Protein AF-A0A210QD16-F1 (afdb_monomer_lite)

Radius of gyration: 45.7 Å; chains: 1; bounding box: 102×62×145 Å

Organism: Mizuhopecten yessoensis (NCBI:txid6573)

Secondary structure (DSSP, 8-state):
---------TTPPP-------------------------TTPPPP-----------------PPP-----------------------------TTS----S---HHHHHHHHHHHHHHHHHHHHHHHHHHHHHHHHHHHHHHHHHHHHHHHHHHHHHHHHHHHHHHHHHHHHHHHH---S-------TT--------

Sequence (198 aa):
MDTNVQTVVPGEASESDDDDVDATMTKNTTDSEQIATVVSGEASESEEDETDVPTNKQDKPELPPLKVDTNGKGDNDDITSGDRVSTPTSPTSRTADVYRPKYDTLLHRKLRERNNSLRHHMVDAVHQAYQTSTKDLHNTAQQLHKSQSVVMDISHNMRLLTNDLFYLEDKIDIITTCKILPDINIAVPGTETPGPST

Structure (mmCIF, N/CA/C/O backbone):
data_AF-A0A210QD16-F1
#
_entry.id   AF-A0A210QD16-F1
#
loop_
_atom_site.group_PDB
_atom_site.id
_atom_site.type_symbol
_atom_site.label_atom_id
_atom_site.label_alt_id
_atom_site.label_comp_id
_atom_site.label_asym_id
_atom_site.label_entity_id
_atom_site.label_seq_id
_atom_site.pdbx_PDB_ins_code
_atom_site.Cartn_x
_atom_site.Cartn_y
_atom_site.Cartn_z
_atom_site.occupancy
_atom_site.B_iso_or_equiv
_atom_site.auth_seq_id
_atom_site.auth_comp_id
_atom_site.auth_asym_id
_atom_site.auth_atom_id
_atom_site.pdbx_PDB_model_num
ATOM 1 N N . MET A 1 1 ? 46.371 7.449 13.071 1.00 42.12 1 MET A N 1
ATOM 2 C CA . MET A 1 1 ? 46.151 8.601 12.158 1.00 42.12 1 MET A CA 1
ATOM 3 C C . MET A 1 1 ? 45.448 8.014 10.957 1.00 42.12 1 MET A C 1
ATOM 5 O O . MET A 1 1 ? 46.065 7.757 9.930 1.00 42.12 1 MET A O 1
ATOM 9 N N . ASP A 1 2 ? 44.186 7.669 11.162 1.00 42.56 2 ASP A N 1
ATOM 10 C CA . ASP A 1 2 ? 43.441 6.783 10.281 1.00 42.56 2 ASP A CA 1
ATOM 11 C C . ASP A 1 2 ? 42.597 7.664 9.372 1.00 42.56 2 ASP A C 1
ATOM 13 O O . ASP A 1 2 ? 41.664 8.338 9.805 1.00 42.56 2 ASP A O 1
ATOM 17 N N . THR A 1 3 ? 43.024 7.758 8.118 1.00 53.38 3 THR A N 1
ATOM 18 C CA . THR A 1 3 ? 42.340 8.542 7.095 1.00 53.38 3 THR A CA 1
ATOM 19 C C . THR A 1 3 ? 41.152 7.728 6.596 1.00 53.38 3 THR A C 1
ATOM 21 O O . THR A 1 3 ? 41.296 6.783 5.826 1.00 53.38 3 THR A O 1
ATOM 24 N N . ASN A 1 4 ? 39.964 8.068 7.091 1.00 49.97 4 ASN A N 1
ATOM 25 C CA . ASN A 1 4 ? 38.704 7.528 6.601 1.00 49.97 4 ASN A CA 1
ATOM 26 C C . ASN A 1 4 ? 38.410 8.155 5.226 1.00 49.97 4 ASN A C 1
ATOM 28 O O . ASN A 1 4 ? 38.197 9.363 5.119 1.00 49.97 4 ASN A O 1
ATOM 32 N N . VAL A 1 5 ? 38.481 7.348 4.166 1.00 56.09 5 VAL A N 1
ATOM 33 C CA . VAL A 1 5 ? 38.201 7.783 2.793 1.00 56.09 5 VAL A CA 1
ATOM 34 C C . VAL A 1 5 ? 36.708 7.601 2.526 1.00 56.09 5 VAL A C 1
ATOM 36 O O . VAL A 1 5 ? 36.255 6.517 2.165 1.00 56.09 5 VAL A O 1
ATOM 39 N N . GLN A 1 6 ? 35.942 8.679 2.698 1.00 65.44 6 GLN A N 1
ATOM 40 C CA . GLN A 1 6 ? 34.532 8.737 2.319 1.00 65.44 6 GLN A CA 1
ATOM 41 C C . GLN A 1 6 ? 34.428 8.744 0.786 1.00 65.44 6 GLN A C 1
ATOM 43 O O . GLN A 1 6 ? 34.773 9.725 0.128 1.00 65.44 6 GLN A O 1
ATOM 48 N N . THR A 1 7 ? 33.959 7.641 0.207 1.00 60.84 7 THR A N 1
ATOM 49 C CA . THR A 1 7 ? 33.650 7.569 -1.226 1.00 60.84 7 THR A CA 1
ATOM 50 C C . THR A 1 7 ? 32.260 8.161 -1.435 1.00 60.84 7 THR A C 1
ATOM 52 O O . THR A 1 7 ? 31.275 7.571 -1.006 1.00 60.84 7 THR A O 1
ATOM 55 N N . VAL A 1 8 ? 32.175 9.346 -2.043 1.00 63.38 8 VAL A N 1
ATOM 56 C CA . VAL A 1 8 ? 30.902 10.014 -2.357 1.00 63.38 8 VAL A CA 1
ATOM 57 C C . VAL A 1 8 ? 30.600 9.785 -3.836 1.00 63.38 8 VAL A C 1
ATOM 59 O O . VAL A 1 8 ? 31.342 10.258 -4.698 1.00 63.38 8 VAL A O 1
ATOM 62 N N . VAL A 1 9 ? 29.538 9.037 -4.138 1.00 73.75 9 VAL A N 1
ATOM 63 C CA . VAL A 1 9 ? 29.037 8.855 -5.508 1.00 73.75 9 VAL A CA 1
ATOM 64 C C . VAL A 1 9 ? 28.042 9.986 -5.796 1.00 73.75 9 VAL A C 1
ATOM 66 O O . VAL A 1 9 ? 27.051 10.114 -5.078 1.00 73.75 9 VAL A O 1
ATOM 69 N N . PRO A 1 10 ? 28.270 10.844 -6.807 1.00 59.38 10 PRO A N 1
ATOM 70 C CA . PRO A 1 10 ? 27.321 11.898 -7.141 1.00 59.38 10 PRO A CA 1
ATOM 71 C C . PRO A 1 10 ? 26.077 11.277 -7.791 1.00 59.38 10 PRO A C 1
ATOM 73 O O . PRO A 1 10 ? 26.136 10.829 -8.935 1.00 59.38 10 PRO A O 1
ATOM 76 N N . GLY A 1 11 ? 24.958 11.249 -7.062 1.00 67.12 11 GLY A N 1
ATOM 77 C CA . GLY A 1 11 ? 23.659 10.811 -7.588 1.00 67.12 11 GLY A CA 1
ATOM 78 C C . GLY A 1 11 ? 22.783 9.999 -6.632 1.00 67.12 11 GLY A C 1
ATOM 79 O O . GLY A 1 11 ? 21.624 9.769 -6.958 1.00 67.12 11 GLY A O 1
ATOM 80 N N . GLU A 1 12 ? 23.288 9.592 -5.468 1.00 65.94 12 GLU A N 1
ATOM 81 C CA . GLU A 1 12 ? 22.490 8.888 -4.458 1.00 65.94 12 GLU A CA 1
ATOM 82 C C . GLU A 1 12 ? 22.035 9.885 -3.382 1.00 65.94 12 GLU A C 1
ATOM 84 O O . GLU A 1 12 ? 22.857 10.532 -2.732 1.00 65.94 12 GLU A O 1
ATOM 89 N N . ALA A 1 13 ? 20.722 10.070 -3.234 1.00 63.03 13 ALA A N 1
ATOM 90 C CA . ALA A 1 13 ? 20.156 10.840 -2.131 1.00 63.03 13 ALA A CA 1
ATOM 91 C C . ALA A 1 13 ? 20.168 9.974 -0.861 1.00 63.03 13 ALA A C 1
ATOM 93 O O . ALA A 1 13 ? 19.706 8.835 -0.898 1.00 63.03 13 ALA A O 1
ATOM 94 N N . SER A 1 14 ? 20.694 10.506 0.248 1.00 60.16 14 SER A N 1
ATOM 95 C CA . SER A 1 14 ? 20.582 9.876 1.568 1.00 60.16 14 SER A CA 1
ATOM 96 C C . SER A 1 14 ? 19.115 9.793 1.981 1.00 60.16 14 SER A C 1
ATOM 98 O O . SER A 1 14 ? 18.459 10.814 2.170 1.00 60.16 14 SER A O 1
ATOM 100 N N . GLU A 1 15 ? 18.626 8.570 2.135 1.00 51.88 15 GLU A N 1
ATOM 101 C CA . GLU A 1 15 ? 17.400 8.246 2.856 1.00 51.88 15 GLU A CA 1
ATOM 102 C C . GLU A 1 15 ? 17.672 8.473 4.354 1.00 51.88 15 GLU A C 1
ATOM 104 O O . GLU A 1 15 ? 18.462 7.749 4.960 1.00 51.88 15 GLU A O 1
ATOM 109 N N . SER A 1 16 ? 17.109 9.542 4.923 1.00 57.22 16 SER A N 1
ATOM 110 C CA . SER A 1 16 ? 17.082 9.785 6.370 1.00 57.22 16 SER A CA 1
ATOM 111 C C . SER A 1 16 ? 15.626 9.687 6.807 1.00 57.22 16 SER A C 1
ATOM 113 O O . SER A 1 16 ? 14.815 10.538 6.448 1.00 57.22 16 SER A O 1
ATOM 115 N N . ASP A 1 17 ? 15.323 8.600 7.506 1.00 59.59 17 ASP A N 1
ATOM 116 C CA . ASP A 1 17 ? 14.076 8.320 8.212 1.00 59.59 17 ASP A CA 1
ATOM 117 C C . ASP A 1 17 ? 14.167 8.984 9.595 1.00 59.59 17 ASP A C 1
ATOM 119 O O . ASP A 1 17 ? 14.943 8.538 10.438 1.00 59.59 17 ASP A O 1
ATOM 123 N N . ASP A 1 18 ? 13.464 10.100 9.787 1.00 53.16 18 ASP A N 1
ATOM 124 C CA . ASP A 1 18 ? 13.298 10.761 11.089 1.00 53.16 18 ASP A CA 1
ATOM 125 C C . ASP A 1 18 ? 11.831 11.206 11.214 1.00 53.16 18 ASP A C 1
ATOM 127 O O . ASP A 1 18 ? 11.440 12.311 10.824 1.00 53.16 18 ASP A O 1
ATOM 131 N N . ASP A 1 19 ? 11.005 10.291 11.724 1.00 52.66 19 ASP A N 1
ATOM 132 C CA . ASP A 1 19 ? 9.636 10.536 12.175 1.00 52.66 19 ASP A CA 1
ATOM 133 C C . ASP A 1 19 ? 9.656 11.136 13.593 1.00 52.66 19 ASP A C 1
ATOM 135 O O . ASP A 1 19 ? 9.634 10.412 14.587 1.00 52.66 19 ASP A O 1
ATOM 139 N N . ASP A 1 20 ? 9.627 12.466 13.694 1.00 52.72 20 ASP A N 1
ATOM 140 C CA . ASP A 1 20 ? 9.253 13.173 14.926 1.00 52.72 20 ASP A CA 1
ATOM 141 C C . ASP A 1 20 ? 8.098 14.146 14.628 1.00 52.72 20 ASP A C 1
ATOM 143 O O . ASP A 1 20 ? 8.277 15.295 14.219 1.00 52.72 20 ASP A O 1
ATOM 147 N N . VAL A 1 21 ? 6.867 13.662 14.821 1.00 48.38 21 VAL A N 1
ATOM 148 C CA . VAL A 1 21 ? 5.635 14.460 14.760 1.00 48.38 21 VAL A CA 1
ATOM 149 C C . VAL A 1 21 ? 5.309 15.040 16.139 1.00 48.38 21 VAL A C 1
ATOM 151 O O . VAL A 1 21 ? 4.648 14.403 16.958 1.00 48.38 21 VAL A O 1
ATOM 154 N N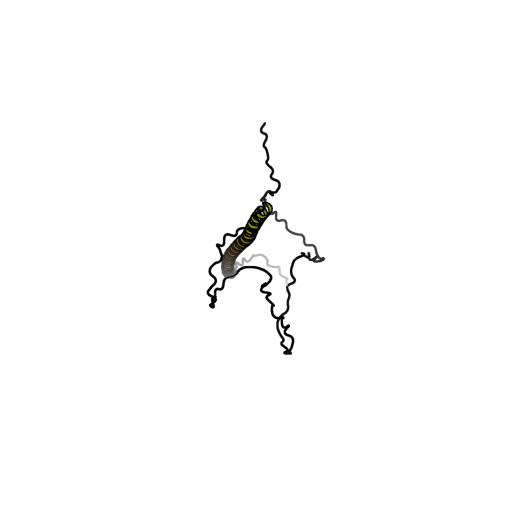 . ASP A 1 22 ? 5.738 16.278 16.397 1.00 44.69 22 ASP A N 1
ATOM 155 C CA . ASP A 1 22 ? 5.227 17.059 17.528 1.00 44.69 22 ASP A CA 1
ATOM 156 C C . ASP A 1 22 ? 3.883 17.704 17.157 1.00 44.69 22 ASP A C 1
ATOM 158 O O . ASP A 1 22 ? 3.759 18.508 16.228 1.00 44.69 22 ASP A O 1
ATOM 162 N N . ALA A 1 23 ? 2.846 17.311 17.888 1.00 50.03 23 ALA A N 1
ATOM 163 C CA . ALA A 1 23 ? 1.501 17.825 17.749 1.00 50.03 23 ALA A CA 1
ATOM 164 C C . ALA A 1 23 ? 1.362 19.132 18.539 1.00 50.03 23 ALA A C 1
ATOM 166 O O . ALA A 1 23 ? 1.146 19.113 19.750 1.00 50.03 23 ALA A O 1
ATOM 167 N N . THR A 1 24 ? 1.374 20.280 17.854 1.00 42.62 24 THR A N 1
ATOM 168 C CA . THR A 1 24 ? 0.882 21.535 18.444 1.00 42.62 24 THR A CA 1
ATOM 169 C C . THR A 1 24 ? -0.288 22.112 17.654 1.00 42.62 24 THR A C 1
ATOM 171 O O . THR A 1 24 ? -0.188 22.520 16.499 1.00 42.62 24 THR A O 1
ATOM 174 N N . MET A 1 25 ? -1.437 22.127 18.324 1.00 48.97 25 MET A N 1
ATOM 175 C CA . MET A 1 25 ? -2.709 22.661 17.859 1.00 48.97 25 MET A CA 1
ATOM 176 C C . MET A 1 25 ? -2.694 24.184 17.634 1.00 48.97 25 MET A C 1
ATOM 178 O O . MET A 1 25 ? -2.097 24.950 18.389 1.00 48.97 25 MET A O 1
ATOM 182 N N . THR A 1 26 ? -3.581 24.592 16.720 1.00 46.28 26 THR A N 1
ATOM 183 C CA . THR A 1 26 ? -4.334 25.862 16.643 1.00 46.28 26 THR A CA 1
ATOM 184 C C . THR A 1 26 ? -3.631 27.152 16.209 1.00 46.28 26 THR A C 1
ATOM 186 O O . THR A 1 26 ? -2.949 27.810 16.989 1.00 46.28 26 THR A O 1
ATOM 189 N N . LYS A 1 27 ? -4.044 27.649 15.030 1.00 45.38 27 LYS A N 1
ATOM 190 C CA . LYS A 1 27 ? -4.692 28.970 14.902 1.00 45.38 27 LYS A CA 1
ATOM 191 C C . LYS A 1 27 ? -5.480 29.094 13.591 1.00 45.38 27 LYS A C 1
ATOM 193 O O . LYS A 1 27 ? -4.917 29.019 12.508 1.00 45.38 27 LYS A O 1
ATOM 198 N N . ASN A 1 28 ? -6.787 29.318 13.730 1.00 49.28 28 ASN A N 1
ATOM 199 C CA . ASN A 1 28 ? -7.678 29.789 12.672 1.00 49.28 28 ASN A CA 1
ATOM 200 C C . ASN A 1 28 ? -7.387 31.263 12.361 1.00 49.28 28 ASN A C 1
ATOM 202 O O . ASN A 1 28 ? -7.405 32.078 13.284 1.00 49.28 28 ASN A O 1
ATOM 206 N N . THR A 1 29 ? -7.259 31.610 11.079 1.00 41.34 29 THR A N 1
ATOM 207 C CA . THR A 1 29 ? -7.482 32.970 10.559 1.00 41.34 29 THR A CA 1
ATOM 208 C C . THR A 1 29 ? -8.065 32.901 9.143 1.00 41.34 29 THR A C 1
ATOM 210 O O . THR A 1 29 ? -7.364 32.571 8.195 1.00 41.34 29 THR A O 1
ATOM 213 N N . THR A 1 30 ? -9.377 33.137 9.076 1.00 44.28 30 THR A N 1
ATOM 214 C CA . THR A 1 30 ? -10.164 33.907 8.085 1.00 44.28 30 THR A CA 1
ATOM 215 C C . THR A 1 30 ? -9.604 34.198 6.681 1.00 44.28 30 THR A C 1
ATOM 217 O O . THR A 1 30 ? -8.568 34.842 6.551 1.00 44.28 30 THR A O 1
ATOM 220 N N . ASP A 1 31 ? -10.429 33.857 5.681 1.00 45.59 31 ASP A N 1
ATOM 221 C CA . ASP A 1 31 ? -10.716 34.562 4.417 1.00 45.59 31 ASP A CA 1
ATOM 222 C C . ASP A 1 31 ? -9.564 35.220 3.639 1.00 45.59 31 ASP A C 1
ATOM 224 O O . ASP A 1 31 ? -9.189 36.362 3.905 1.00 45.59 31 ASP A O 1
ATOM 228 N N . SER A 1 32 ? -9.136 34.577 2.548 1.00 42.97 32 SER A N 1
ATOM 229 C CA . SER A 1 32 ? -9.214 35.136 1.183 1.00 42.97 32 SER A CA 1
ATOM 230 C C . SER A 1 32 ? -8.555 34.203 0.167 1.00 42.97 32 SER A C 1
ATOM 232 O O . SER A 1 32 ? -7.453 33.714 0.381 1.00 42.97 32 SER A O 1
ATOM 234 N N . GLU A 1 33 ? -9.259 34.025 -0.951 1.00 48.84 33 GLU A N 1
ATOM 235 C CA . GLU A 1 33 ? -8.766 33.572 -2.256 1.00 48.84 33 GLU A CA 1
ATOM 236 C C . GLU A 1 33 ? -8.160 32.160 -2.314 1.00 48.84 33 GLU A C 1
ATOM 238 O O . GLU A 1 33 ? -6.972 31.922 -2.105 1.00 48.84 33 GLU A O 1
ATOM 243 N N . GLN A 1 34 ? -9.002 31.205 -2.724 1.00 52.97 34 GLN A N 1
ATOM 244 C CA . GLN A 1 34 ? -8.560 29.959 -3.344 1.00 52.97 34 GLN A CA 1
ATOM 245 C C . GLN A 1 34 ? -7.769 30.291 -4.618 1.00 52.97 34 GLN A C 1
ATOM 247 O O . GLN A 1 34 ? -8.325 30.381 -5.711 1.00 52.97 34 GLN A O 1
ATOM 252 N N . ILE A 1 35 ? -6.459 30.488 -4.490 1.00 53.16 35 ILE A N 1
ATOM 253 C CA . ILE A 1 35 ? -5.556 30.501 -5.638 1.00 53.16 35 ILE A CA 1
ATOM 254 C C . ILE A 1 35 ? -5.393 29.042 -6.068 1.00 53.16 35 ILE A C 1
ATOM 256 O O . ILE A 1 35 ? -4.560 28.299 -5.548 1.00 53.16 35 ILE A O 1
ATOM 260 N N . ALA A 1 36 ? -6.254 28.616 -6.992 1.00 60.78 36 ALA A N 1
ATOM 261 C CA . ALA A 1 36 ? -6.139 27.331 -7.661 1.00 60.78 36 ALA A CA 1
ATOM 262 C C . ALA A 1 36 ? -4.782 27.262 -8.381 1.00 60.78 36 ALA A C 1
ATOM 264 O O . ALA A 1 36 ? -4.486 28.057 -9.275 1.00 60.78 36 ALA A O 1
ATOM 265 N N . THR A 1 37 ? -3.935 26.323 -7.965 1.00 63.28 37 THR A N 1
ATOM 266 C CA . THR A 1 37 ? -2.661 26.048 -8.634 1.00 63.28 37 THR A CA 1
ATOM 267 C C . THR A 1 37 ? -2.962 25.272 -9.912 1.00 63.28 37 THR A C 1
ATOM 269 O O . THR A 1 37 ? -3.314 24.099 -9.856 1.00 63.28 37 THR A O 1
ATOM 272 N N . VAL A 1 38 ? -2.863 25.935 -11.066 1.00 66.25 38 VAL A N 1
ATOM 273 C CA . VAL A 1 38 ? -3.072 25.308 -12.378 1.00 66.25 38 VAL A CA 1
ATOM 274 C C . VAL A 1 38 ? -1.850 24.457 -12.723 1.00 66.25 38 VAL A C 1
ATOM 276 O O . VAL A 1 38 ? -0.777 24.981 -13.028 1.00 66.25 38 VAL A O 1
ATOM 279 N N . VAL A 1 39 ? -2.010 23.136 -12.681 1.00 64.62 39 VAL A N 1
ATOM 280 C CA . VAL A 1 39 ? -0.988 22.176 -13.112 1.00 64.62 39 VAL A CA 1
ATOM 281 C C . VAL A 1 39 ? -1.093 22.008 -14.628 1.00 64.62 39 VAL A C 1
ATOM 283 O O . VAL A 1 39 ? -2.137 21.640 -15.161 1.00 64.62 39 VAL A O 1
ATOM 286 N N . SER A 1 40 ? -0.019 22.313 -15.358 1.00 62.47 40 SER A N 1
ATOM 287 C CA . SER A 1 40 ? 0.003 22.144 -16.816 1.00 62.47 40 SER A CA 1
ATOM 288 C C . SER A 1 40 ? 0.046 20.653 -17.163 1.00 62.47 40 SER A C 1
ATOM 290 O O . SER A 1 40 ? 1.115 20.049 -17.113 1.00 62.47 40 SER A O 1
ATOM 292 N N . GLY A 1 41 ? -1.101 20.058 -17.501 1.00 69.06 41 GLY A N 1
ATOM 293 C CA . GLY A 1 41 ? -1.173 18.672 -17.982 1.00 69.06 41 GLY A CA 1
ATOM 294 C C . GLY A 1 41 ? -2.450 17.894 -17.660 1.00 69.06 41 GLY A C 1
ATOM 295 O O . GLY A 1 41 ? -2.610 16.800 -18.196 1.00 69.06 41 GLY A O 1
ATOM 296 N N . GLU A 1 42 ? -3.359 18.415 -16.833 1.00 61.03 42 GLU A N 1
ATOM 297 C CA . GLU A 1 42 ? -4.637 17.739 -16.572 1.00 61.03 42 GLU A CA 1
ATOM 298 C C . GLU A 1 42 ? -5.617 17.973 -17.732 1.00 61.03 42 GLU A C 1
ATOM 300 O O . GLU A 1 42 ? -5.885 19.105 -18.136 1.00 61.03 42 GLU A O 1
ATOM 305 N N . ALA A 1 43 ? -6.105 16.882 -18.326 1.00 64.19 43 ALA A N 1
ATOM 306 C CA . ALA A 1 43 ? -7.106 16.919 -19.384 1.00 64.19 43 ALA A CA 1
ATOM 307 C C . ALA A 1 43 ? -8.479 17.259 -18.782 1.00 64.19 43 ALA A C 1
ATOM 309 O O . ALA A 1 43 ? -8.890 16.614 -17.822 1.00 64.19 43 ALA A O 1
ATOM 310 N N . SER A 1 44 ? -9.186 18.248 -19.348 1.00 62.66 44 SER A N 1
ATOM 311 C CA . SER A 1 44 ? -10.550 18.601 -18.930 1.00 62.66 44 SER A CA 1
ATOM 312 C C . SER A 1 44 ? -11.480 17.392 -19.007 1.00 62.66 44 SER A C 1
ATOM 314 O O . SER A 1 44 ? -11.672 16.824 -20.086 1.00 62.66 44 SER A O 1
ATOM 316 N N . GLU A 1 45 ? -12.094 17.038 -17.879 1.00 55.53 45 GLU A N 1
ATOM 317 C CA . GLU A 1 45 ? -13.256 16.153 -17.860 1.00 55.53 45 GLU A CA 1
ATOM 318 C C . GLU A 1 45 ? -14.385 16.811 -18.666 1.00 55.53 45 GLU A C 1
ATOM 320 O O . GLU A 1 45 ? -14.767 17.954 -18.417 1.00 55.53 45 GLU A O 1
ATOM 325 N N . SER A 1 46 ? -14.855 16.118 -19.704 1.00 55.03 46 SER A N 1
ATOM 326 C CA . SER A 1 46 ? -16.018 16.528 -20.491 1.00 55.03 46 SER A CA 1
ATOM 327 C C . SER A 1 46 ? -17.263 15.908 -19.868 1.00 55.03 46 SER A C 1
ATOM 329 O O . SER A 1 46 ? -17.415 14.689 -19.876 1.00 55.03 46 SER A O 1
ATOM 331 N N . GLU A 1 47 ? -18.131 16.760 -19.339 1.00 60.38 47 GLU A N 1
ATOM 332 C CA . GLU A 1 47 ? -19.485 16.447 -18.893 1.00 60.38 47 GLU A CA 1
ATOM 333 C C . GLU A 1 47 ? -20.458 16.941 -19.973 1.00 60.38 47 GLU A C 1
ATOM 335 O O . GLU A 1 47 ? -20.474 18.132 -20.265 1.00 60.38 47 GLU A O 1
ATOM 340 N N . GLU A 1 48 ? -21.214 16.040 -20.605 1.00 48.81 48 GLU A N 1
ATOM 341 C CA . GLU A 1 48 ? -22.680 16.136 -20.663 1.00 48.81 48 GLU A CA 1
ATOM 342 C C . GLU A 1 48 ? -23.315 14.880 -21.280 1.00 48.81 48 GLU A C 1
ATOM 344 O O . GLU A 1 48 ? -22.719 14.157 -22.081 1.00 48.81 48 GLU A O 1
ATOM 349 N N . ASP A 1 49 ? -24.525 14.635 -20.794 1.00 44.56 49 ASP A N 1
ATOM 350 C CA . ASP A 1 49 ? -25.341 13.430 -20.850 1.00 44.56 49 ASP A CA 1
ATOM 351 C C . ASP A 1 49 ? -26.311 13.426 -22.057 1.00 44.56 49 ASP A C 1
ATOM 353 O O . ASP A 1 49 ? -26.415 14.385 -22.817 1.00 44.56 49 ASP A O 1
ATOM 357 N N . GLU A 1 50 ? -27.004 12.304 -22.223 1.00 50.50 50 GLU A N 1
ATOM 358 C CA . GLU A 1 50 ? -27.795 11.818 -23.361 1.00 50.50 50 GLU A CA 1
ATOM 359 C C . GLU A 1 50 ? -28.822 12.733 -24.093 1.00 50.50 50 GLU A C 1
ATOM 361 O O . GLU A 1 50 ? -29.481 13.607 -23.538 1.00 50.50 50 GLU A O 1
ATOM 366 N N . THR A 1 51 ? -29.103 12.294 -25.336 1.00 42.28 51 THR A N 1
ATOM 367 C CA . THR A 1 51 ? -30.344 12.404 -26.150 1.00 42.28 51 THR A CA 1
ATOM 368 C C . THR A 1 51 ? -30.618 13.672 -26.974 1.00 42.28 51 THR A C 1
ATOM 370 O O . THR A 1 51 ? -31.047 14.697 -26.473 1.00 42.28 51 THR A O 1
ATOM 373 N N . ASP A 1 52 ? -30.497 13.558 -28.305 1.00 37.09 52 ASP A N 1
ATOM 374 C CA . ASP A 1 52 ? -31.670 13.401 -29.184 1.00 37.09 52 ASP A CA 1
ATOM 375 C C . ASP A 1 52 ? -31.263 13.174 -30.650 1.00 37.09 52 ASP A C 1
ATOM 377 O O . ASP A 1 52 ? -30.376 13.821 -31.207 1.00 37.09 52 ASP A O 1
ATOM 381 N N . VAL A 1 53 ? -31.935 12.223 -31.298 1.00 45.53 53 VAL A N 1
ATOM 382 C CA . VAL A 1 53 ? -31.766 11.899 -32.719 1.00 45.53 53 VAL A CA 1
ATOM 383 C C . VAL A 1 53 ? -32.648 12.834 -33.549 1.00 45.53 53 VAL A C 1
ATOM 385 O O . VAL A 1 53 ? -33.867 12.812 -33.380 1.00 45.53 53 VAL A O 1
ATOM 388 N N . PRO A 1 54 ? -32.095 13.523 -34.563 1.00 42.06 54 PRO A N 1
ATOM 389 C CA . PRO A 1 54 ? -32.855 13.758 -35.777 1.00 42.06 54 PRO A CA 1
ATOM 390 C C . PRO A 1 54 ? -32.121 13.217 -37.004 1.00 42.06 54 PRO A C 1
ATOM 392 O O . PRO A 1 54 ? -30.974 13.521 -37.323 1.00 42.06 54 PRO A O 1
ATOM 395 N N . THR A 1 55 ? -32.858 12.382 -37.717 1.00 44.06 55 THR A N 1
ATOM 396 C CA . THR A 1 55 ? -32.565 11.819 -39.026 1.00 44.06 55 THR A CA 1
ATOM 397 C C . THR A 1 55 ? -32.502 12.927 -40.083 1.00 44.06 55 THR A C 1
ATOM 399 O O . THR A 1 55 ? -33.542 13.485 -40.420 1.00 44.06 55 THR A O 1
ATOM 402 N N . ASN A 1 56 ? -31.338 13.189 -40.698 1.00 37.81 56 ASN A N 1
ATOM 403 C CA . ASN A 1 56 ? -31.294 13.589 -42.113 1.00 37.81 56 ASN A CA 1
ATOM 404 C C . ASN A 1 56 ? -29.911 13.410 -42.779 1.00 37.81 56 ASN A C 1
ATOM 406 O O . ASN A 1 56 ? -28.949 14.082 -42.443 1.00 37.81 56 ASN A O 1
ATOM 410 N N . LYS A 1 57 ? -29.888 12.461 -43.723 1.00 45.56 57 LYS A N 1
ATOM 411 C CA . LYS A 1 57 ? -29.150 12.335 -44.998 1.00 45.56 57 LYS A CA 1
ATOM 412 C C . LYS A 1 57 ? -27.862 13.150 -45.255 1.00 45.56 57 LYS A C 1
ATOM 414 O O . LYS A 1 57 ? -27.901 14.370 -45.234 1.00 45.56 57 LYS A O 1
ATOM 419 N N . GLN A 1 58 ? -26.867 12.410 -45.784 1.00 50.50 58 GLN A N 1
ATOM 420 C CA . GLN A 1 58 ? -25.674 12.849 -46.547 1.00 50.50 58 GLN A CA 1
ATOM 421 C C . GLN A 1 58 ? -24.660 13.629 -45.688 1.00 50.50 58 GLN A C 1
ATOM 423 O O . GLN A 1 58 ? -24.994 14.630 -45.089 1.00 50.50 58 GLN A O 1
ATOM 428 N N . ASP A 1 59 ? -23.427 13.187 -45.460 1.00 45.16 59 ASP A N 1
ATOM 429 C CA . ASP A 1 59 ? -22.437 12.740 -46.431 1.00 45.16 59 ASP A CA 1
ATOM 430 C C . ASP A 1 59 ? -21.483 11.720 -45.801 1.00 45.16 59 ASP A C 1
ATOM 432 O O . ASP A 1 59 ? -20.859 11.948 -44.766 1.00 45.16 59 ASP A O 1
ATOM 436 N N . LYS A 1 60 ? -21.342 10.573 -46.461 1.00 50.91 60 LYS A N 1
ATOM 437 C CA . LYS A 1 60 ? -20.260 9.627 -46.200 1.00 50.91 60 LYS A CA 1
ATOM 438 C C . LYS A 1 60 ? -19.067 10.138 -47.016 1.00 50.91 60 LYS A C 1
ATOM 440 O O . LYS A 1 60 ? -19.211 10.192 -48.237 1.00 50.91 60 LYS A O 1
ATOM 445 N N . PRO A 1 61 ? -17.913 10.515 -46.437 1.00 47.44 61 PRO A N 1
ATOM 446 C CA . PRO A 1 61 ? -16.739 10.747 -47.261 1.00 47.44 61 PRO A CA 1
ATOM 447 C C . PRO A 1 61 ? -16.311 9.387 -47.823 1.00 47.44 61 PRO A C 1
ATOM 449 O O . PRO A 1 61 ? -15.766 8.543 -47.110 1.00 47.44 61 PRO A O 1
ATOM 452 N N . GLU A 1 62 ? -16.640 9.133 -49.092 1.00 60.66 62 GLU A N 1
ATOM 453 C CA . GLU A 1 62 ? -16.090 8.011 -49.845 1.00 60.66 62 GLU A CA 1
ATOM 454 C C . GLU A 1 62 ? -14.571 8.181 -49.895 1.00 60.66 62 GLU A C 1
ATOM 456 O O . GLU A 1 62 ? -14.032 9.035 -50.598 1.00 60.66 62 GLU A O 1
ATOM 461 N N . LEU A 1 63 ? -13.871 7.375 -49.100 1.00 62.38 63 LEU A N 1
ATOM 462 C CA . LEU A 1 63 ? -12.427 7.238 -49.200 1.00 62.38 63 LEU A CA 1
ATOM 463 C C . LEU A 1 63 ? -12.105 6.674 -50.596 1.00 62.38 63 LEU A C 1
ATOM 465 O O . LEU A 1 63 ? -12.648 5.623 -50.955 1.00 62.38 63 LEU A O 1
ATOM 469 N N . PRO A 1 64 ? -11.241 7.327 -51.394 1.00 71.25 64 PRO A N 1
ATOM 470 C CA . PRO A 1 64 ? -10.861 6.798 -52.694 1.00 71.25 64 PRO A CA 1
ATOM 471 C C . PRO A 1 64 ? -10.124 5.458 -52.523 1.00 71.25 64 PRO A C 1
ATOM 473 O O . PRO A 1 64 ? -9.370 5.285 -51.560 1.00 71.25 64 PRO A O 1
ATOM 476 N N . PRO A 1 65 ? -10.314 4.493 -53.442 1.00 68.19 65 PRO A N 1
ATOM 477 C CA . PRO A 1 65 ? -9.708 3.176 -53.317 1.00 68.19 65 PRO A CA 1
ATOM 478 C C . PRO A 1 65 ? -8.176 3.255 -53.349 1.00 68.19 65 PRO A C 1
ATOM 480 O O . PRO A 1 65 ? -7.580 3.936 -54.189 1.00 68.19 65 PRO A O 1
ATOM 483 N N . LEU A 1 66 ? -7.552 2.513 -52.430 1.00 62.16 66 LEU A N 1
ATOM 484 C CA . LEU A 1 66 ? -6.107 2.371 -52.274 1.00 62.16 66 LEU A CA 1
ATOM 485 C C . LEU A 1 66 ? -5.494 1.775 -53.550 1.00 62.16 66 LEU A C 1
ATOM 487 O O . LEU A 1 66 ? -5.648 0.586 -53.831 1.00 62.16 66 LEU A O 1
ATOM 491 N N . LYS A 1 67 ? -4.779 2.596 -54.322 1.00 60.28 67 LYS A N 1
ATOM 492 C CA . LYS A 1 67 ? -3.938 2.113 -55.421 1.00 60.28 67 LYS A CA 1
ATOM 493 C C . LYS A 1 67 ? -2.658 1.546 -54.822 1.00 60.28 67 LYS A C 1
ATOM 495 O O . LYS A 1 67 ? -1.815 2.285 -54.324 1.00 60.28 67 LYS A O 1
ATOM 500 N N . VAL A 1 68 ? -2.546 0.222 -54.832 1.00 61.56 68 VAL A N 1
ATOM 501 C CA . VAL A 1 68 ? -1.297 -0.474 -54.529 1.00 61.56 68 VAL A CA 1
ATOM 502 C C . VAL A 1 68 ? -0.500 -0.523 -55.825 1.00 61.56 68 VAL A C 1
ATOM 504 O O . VAL A 1 68 ? -0.798 -1.332 -56.702 1.00 61.56 68 VAL A O 1
ATOM 507 N N . ASP A 1 69 ? 0.500 0.345 -55.954 1.00 53.81 69 ASP A N 1
ATOM 508 C CA . ASP A 1 69 ? 1.510 0.204 -56.997 1.00 53.81 69 ASP A CA 1
ATOM 509 C C . ASP A 1 69 ? 2.355 -1.029 -56.661 1.00 53.81 69 ASP A C 1
ATOM 511 O O . ASP A 1 69 ? 3.343 -0.972 -55.924 1.00 53.81 69 ASP A O 1
ATOM 515 N N . THR A 1 70 ? 1.949 -2.191 -57.173 1.00 52.03 70 THR A N 1
ATOM 516 C CA . THR A 1 70 ? 2.852 -3.334 -57.267 1.00 52.03 70 THR A CA 1
ATOM 517 C C . THR A 1 70 ? 3.924 -2.948 -58.270 1.00 52.03 70 THR A C 1
ATOM 519 O O . THR A 1 70 ? 3.721 -3.061 -59.477 1.00 52.03 70 THR A O 1
ATOM 522 N N . ASN A 1 71 ? 5.032 -2.418 -57.752 1.00 46.72 71 ASN A N 1
ATOM 523 C CA . ASN A 1 71 ? 6.203 -2.027 -58.516 1.00 46.72 71 ASN A CA 1
ATOM 524 C C . ASN A 1 71 ? 6.669 -3.208 -59.375 1.00 46.72 71 ASN A C 1
ATOM 526 O O . ASN A 1 71 ? 7.325 -4.135 -58.903 1.00 46.72 71 ASN A O 1
ATOM 530 N N . GLY A 1 72 ? 6.271 -3.171 -60.638 1.00 42.88 72 GLY A N 1
ATOM 531 C CA . GLY A 1 72 ? 6.591 -4.159 -61.643 1.00 42.88 72 GLY A CA 1
ATOM 532 C C . GLY A 1 72 ? 6.517 -3.498 -63.005 1.00 42.88 72 GLY A C 1
ATOM 533 O O . GLY A 1 72 ? 5.476 -3.564 -63.646 1.00 42.88 72 GLY A O 1
ATOM 534 N N . LYS A 1 73 ? 7.600 -2.831 -63.424 1.00 40.75 73 LYS A N 1
ATOM 535 C CA . LYS A 1 73 ? 8.491 -3.284 -64.511 1.00 40.75 73 LYS A CA 1
ATOM 536 C C . LYS A 1 73 ? 9.488 -2.189 -64.913 1.00 40.75 73 LYS A C 1
ATOM 538 O O . LYS A 1 73 ? 9.122 -1.027 -65.042 1.00 40.75 73 LYS A O 1
ATOM 543 N N . GLY A 1 74 ? 10.712 -2.633 -65.184 1.00 35.03 74 GLY A N 1
ATOM 544 C CA . GLY A 1 74 ? 11.821 -1.900 -65.795 1.00 35.03 74 GLY A CA 1
ATOM 545 C C . GLY A 1 74 ? 13.106 -2.270 -65.051 1.00 35.03 74 GLY A C 1
ATOM 546 O O . GLY A 1 74 ? 13.257 -1.884 -63.903 1.00 35.03 74 GLY A O 1
ATOM 547 N N . ASP A 1 75 ? 14.050 -3.047 -65.569 1.00 41.12 75 ASP A N 1
ATOM 548 C CA . ASP A 1 75 ? 14.282 -3.527 -66.929 1.00 41.12 75 ASP A CA 1
ATOM 549 C C . ASP A 1 75 ? 15.424 -4.579 -66.849 1.00 41.12 75 ASP A C 1
ATOM 551 O O . ASP A 1 75 ? 16.356 -4.348 -66.078 1.00 41.12 75 ASP A O 1
ATOM 555 N N . ASN A 1 76 ? 15.366 -5.664 -67.646 1.00 43.34 76 ASN A N 1
ATOM 556 C CA . ASN A 1 76 ? 16.436 -6.666 -67.931 1.00 43.34 76 ASN A CA 1
ATOM 557 C C . ASN A 1 76 ? 16.858 -7.593 -66.747 1.00 43.34 76 ASN A C 1
ATOM 559 O O . ASN A 1 76 ? 17.092 -7.124 -65.643 1.00 43.34 76 ASN A O 1
ATOM 563 N N . ASP A 1 77 ? 16.992 -8.922 -66.809 1.00 40.34 77 ASP A N 1
ATOM 564 C CA . ASP A 1 77 ? 17.072 -9.932 -67.868 1.00 40.34 77 ASP A CA 1
ATOM 565 C C . ASP A 1 77 ? 16.716 -11.324 -67.281 1.00 40.34 77 ASP A C 1
ATOM 567 O O . ASP A 1 77 ? 16.786 -11.541 -66.072 1.00 40.34 77 ASP A O 1
ATOM 571 N N . ASP A 1 78 ? 16.441 -12.263 -68.189 1.00 40.81 78 ASP A N 1
ATOM 572 C CA . ASP A 1 78 ? 16.599 -13.723 -68.059 1.00 40.81 78 ASP A CA 1
ATOM 573 C C . ASP A 1 78 ? 15.401 -14.595 -67.608 1.00 40.81 78 ASP A C 1
ATOM 575 O O . ASP A 1 78 ? 15.121 -14.849 -66.439 1.00 40.81 78 ASP A O 1
ATOM 579 N N . ILE A 1 79 ? 14.668 -15.044 -68.635 1.00 44.56 79 ILE A N 1
ATOM 580 C CA . ILE A 1 79 ? 14.237 -16.425 -68.915 1.00 44.56 79 ILE A CA 1
ATOM 581 C C . ILE A 1 79 ? 14.139 -17.372 -67.701 1.00 44.56 79 ILE A C 1
ATOM 583 O O . ILE A 1 79 ? 15.143 -17.828 -67.171 1.00 44.56 79 ILE A O 1
ATOM 587 N N . THR A 1 80 ? 12.922 -17.828 -67.374 1.00 38.97 80 THR A N 1
ATOM 588 C CA . THR A 1 80 ? 12.500 -19.242 -67.530 1.00 38.97 80 THR A CA 1
ATOM 589 C C . THR A 1 80 ? 11.019 -19.392 -67.167 1.00 38.97 80 THR A C 1
ATOM 591 O O . THR A 1 80 ? 10.573 -19.044 -66.076 1.00 38.97 80 THR A O 1
ATOM 594 N N . SER A 1 81 ? 10.257 -19.924 -68.120 1.00 45.81 81 SER A N 1
ATOM 595 C CA . SER A 1 81 ? 8.851 -20.304 -68.009 1.00 45.81 81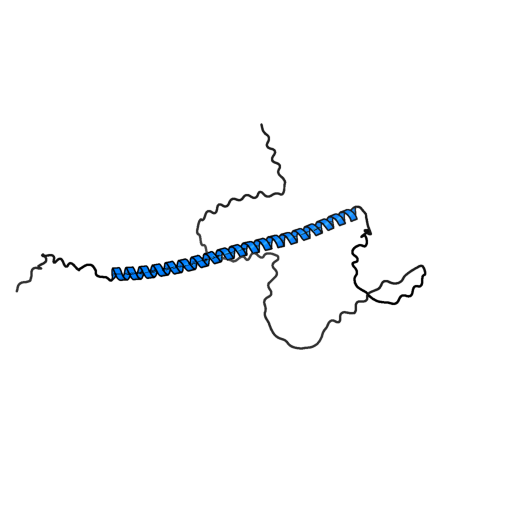 SER A CA 1
ATOM 596 C C . SER A 1 81 ? 8.608 -21.330 -66.899 1.00 45.81 81 SER A C 1
ATOM 598 O O . SER A 1 81 ? 9.293 -22.346 -66.821 1.00 45.81 81 SER A O 1
ATOM 600 N N . GLY A 1 82 ? 7.569 -21.107 -66.099 1.00 36.38 82 GLY A N 1
ATOM 601 C CA . GLY A 1 82 ? 7.109 -22.052 -65.087 1.00 36.38 82 GLY A CA 1
ATOM 602 C C . GLY A 1 82 ? 5.718 -21.682 -64.594 1.00 36.38 82 GLY A C 1
ATOM 603 O O . GLY A 1 82 ? 5.566 -21.094 -63.531 1.00 36.38 82 GLY A O 1
ATOM 604 N N . ASP A 1 83 ? 4.722 -22.006 -65.412 1.00 45.28 83 ASP A N 1
ATOM 605 C CA . ASP A 1 83 ? 3.303 -22.074 -65.065 1.00 45.28 83 ASP A CA 1
ATOM 606 C C . ASP A 1 83 ? 3.081 -22.746 -63.699 1.00 45.28 83 ASP A C 1
ATOM 608 O O . ASP A 1 83 ? 3.406 -23.922 -63.537 1.00 45.28 83 ASP A O 1
ATOM 612 N N . ARG A 1 84 ? 2.527 -22.010 -62.723 1.00 41.91 84 ARG A N 1
ATOM 613 C CA . ARG A 1 84 ? 1.860 -22.578 -61.541 1.00 41.91 84 ARG A CA 1
ATOM 614 C C . ARG A 1 84 ? 0.745 -21.665 -61.037 1.00 41.91 84 ARG A C 1
ATOM 616 O O . ARG A 1 84 ? 0.941 -20.789 -60.198 1.00 41.91 84 ARG A O 1
ATOM 623 N N . VAL A 1 85 ? -0.461 -21.957 -61.506 1.00 48.88 85 VAL A N 1
ATOM 624 C CA . VAL A 1 85 ? -1.712 -21.707 -60.783 1.00 48.88 85 VAL A CA 1
ATOM 625 C C . VAL A 1 85 ? -1.718 -22.543 -59.493 1.00 48.88 85 VAL A C 1
ATOM 627 O O . VAL A 1 85 ? -1.588 -23.763 -59.579 1.00 48.88 85 VAL A O 1
ATOM 630 N N . SER A 1 86 ? -1.889 -21.915 -58.318 1.00 45.00 86 SER A N 1
ATOM 631 C CA . SER A 1 86 ? -2.816 -22.335 -57.233 1.00 45.00 86 SER A CA 1
ATOM 632 C C . SER A 1 86 ? -2.418 -21.883 -55.814 1.00 45.00 86 SER A C 1
ATOM 634 O O . SER A 1 86 ? -1.394 -22.284 -55.272 1.00 45.00 86 SER A O 1
ATOM 636 N N . THR A 1 87 ? -3.387 -21.200 -55.190 1.00 43.94 87 THR A N 1
ATOM 637 C CA . THR A 1 87 ? -3.834 -21.258 -53.776 1.00 43.94 87 THR A CA 1
ATOM 638 C C . THR A 1 87 ? -3.065 -20.532 -52.653 1.00 43.94 87 THR A C 1
ATOM 640 O O . THR A 1 87 ? -1.857 -20.702 -52.515 1.00 43.94 87 THR A O 1
ATOM 643 N N . PRO A 1 88 ? -3.781 -19.789 -51.770 1.00 48.38 88 PRO A N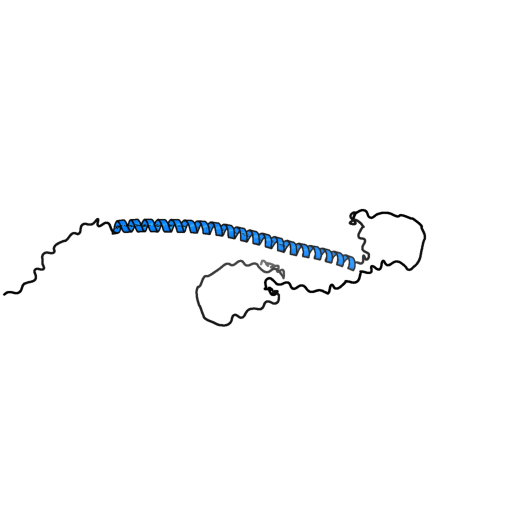 1
ATOM 644 C CA . PRO A 1 88 ? -3.239 -19.230 -50.539 1.00 48.38 88 PRO A CA 1
ATOM 645 C C . PRO A 1 88 ? -3.444 -20.218 -49.380 1.00 48.38 88 PRO A C 1
ATOM 647 O O . PRO A 1 88 ? -4.568 -20.451 -48.941 1.00 48.38 88 PRO A O 1
ATOM 650 N N . THR A 1 89 ? -2.365 -20.785 -48.848 1.00 45.97 89 THR A N 1
ATOM 651 C CA . THR A 1 89 ? -2.419 -21.607 -47.630 1.00 45.97 89 THR A CA 1
ATOM 652 C C . THR A 1 89 ? -1.524 -21.016 -46.546 1.00 45.97 89 THR A C 1
ATOM 654 O O . THR A 1 89 ? -0.306 -21.131 -46.625 1.00 45.97 89 THR A O 1
ATOM 657 N N . SER A 1 90 ? -2.180 -20.435 -45.532 1.00 49.06 90 SER A N 1
ATOM 658 C CA . SER A 1 90 ? -1.792 -20.291 -44.110 1.00 49.06 90 SER A CA 1
ATOM 659 C C . SER A 1 90 ? -0.445 -19.630 -43.722 1.00 49.06 90 SER A C 1
ATOM 661 O O . SER A 1 90 ? 0.606 -19.971 -44.264 1.00 49.06 90 SER A O 1
ATOM 663 N N . PRO A 1 91 ? -0.430 -18.744 -42.698 1.00 44.34 91 PRO A N 1
ATOM 664 C CA . PRO A 1 91 ? 0.766 -18.031 -42.263 1.00 44.34 91 PRO A CA 1
ATOM 665 C C . PRO A 1 91 ? 1.665 -18.963 -41.442 1.00 44.34 91 PRO A C 1
ATOM 667 O O . PRO A 1 91 ? 1.553 -19.062 -40.223 1.00 44.34 91 PRO A O 1
ATOM 670 N N . THR A 1 92 ? 2.572 -19.666 -42.115 1.00 45.69 92 THR A N 1
ATOM 671 C CA . THR A 1 92 ? 3.679 -20.341 -41.434 1.00 45.69 92 THR A CA 1
ATOM 672 C C . THR A 1 92 ? 4.701 -19.288 -41.014 1.00 45.69 92 THR A C 1
ATOM 674 O O . THR A 1 92 ? 5.143 -18.472 -41.824 1.00 45.69 92 THR A O 1
ATOM 677 N N . SER A 1 93 ? 5.016 -19.301 -39.720 1.00 52.72 93 SER A N 1
ATOM 678 C CA . SER A 1 93 ? 6.032 -18.509 -39.031 1.00 52.72 93 SER A CA 1
ATOM 679 C C . SER A 1 93 ? 7.244 -18.148 -39.905 1.00 52.72 93 SER A C 1
ATOM 681 O O . SER A 1 93 ? 8.059 -19.001 -40.248 1.00 52.72 93 SER A O 1
ATOM 683 N N . ARG A 1 94 ? 7.379 -16.855 -40.230 1.00 49.12 94 ARG A N 1
ATOM 684 C CA . ARG A 1 94 ? 8.559 -16.254 -40.880 1.00 49.12 94 ARG A CA 1
ATOM 685 C C . ARG A 1 94 ? 9.631 -15.819 -39.871 1.00 49.12 94 ARG A C 1
ATOM 687 O O . ARG A 1 94 ? 10.341 -14.848 -40.105 1.00 49.12 94 ARG A O 1
ATOM 694 N N . THR A 1 95 ? 9.745 -16.467 -38.714 1.00 52.22 95 THR A N 1
ATOM 695 C CA . THR A 1 95 ? 10.685 -16.024 -37.666 1.00 52.22 95 THR A CA 1
ATOM 696 C C . THR A 1 95 ? 11.929 -16.902 -37.599 1.00 52.22 95 THR A C 1
ATOM 698 O O . THR A 1 95 ? 12.284 -17.395 -36.533 1.00 52.22 95 THR A O 1
ATOM 701 N N . ALA A 1 96 ? 12.584 -17.137 -38.733 1.00 50.19 96 ALA A N 1
ATOM 702 C CA . ALA A 1 96 ? 13.934 -17.705 -38.755 1.00 50.19 96 ALA A CA 1
ATOM 703 C C . ALA A 1 96 ? 14.718 -17.369 -40.033 1.00 50.19 96 ALA A C 1
ATOM 705 O O . ALA A 1 96 ? 15.784 -17.942 -40.253 1.00 50.19 96 ALA A O 1
ATOM 706 N N . ASP A 1 97 ? 14.245 -16.428 -40.859 1.00 51.22 97 ASP A N 1
ATOM 707 C CA . ASP A 1 97 ? 15.131 -15.821 -41.845 1.00 51.22 97 ASP A CA 1
ATOM 708 C C . ASP A 1 97 ? 16.158 -15.010 -41.064 1.00 51.22 97 ASP A C 1
ATOM 710 O O .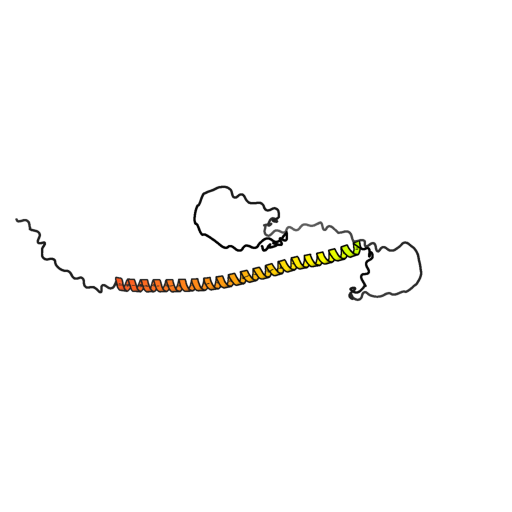 ASP A 1 97 ? 15.848 -13.975 -40.470 1.00 51.22 97 ASP A O 1
ATOM 714 N N . VAL A 1 98 ? 17.366 -15.569 -40.996 1.00 56.75 98 VAL A N 1
ATOM 715 C CA . VAL A 1 98 ? 18.591 -14.964 -40.480 1.00 56.75 98 VAL A CA 1
ATOM 716 C C . VAL A 1 98 ? 18.556 -13.483 -40.827 1.00 56.75 98 VAL A C 1
ATOM 718 O O . VAL A 1 98 ? 18.729 -13.121 -41.990 1.00 56.75 98 VAL A O 1
ATOM 721 N N . TYR A 1 99 ? 18.275 -12.633 -39.832 1.00 63.59 99 TYR A N 1
ATOM 722 C CA . TYR A 1 99 ? 18.137 -11.189 -40.009 1.00 63.59 99 TYR A CA 1
ATOM 723 C C . TYR A 1 99 ? 19.530 -10.622 -40.271 1.00 63.59 99 TYR A C 1
ATOM 725 O O . TYR A 1 99 ? 20.167 -10.031 -39.399 1.00 63.59 99 TYR A O 1
ATOM 733 N N . ARG A 1 100 ? 20.064 -10.894 -41.463 1.00 72.81 100 ARG A N 1
ATOM 734 C CA . ARG A 1 100 ? 21.363 -10.412 -41.884 1.00 72.81 100 ARG A CA 1
ATOM 735 C C . ARG A 1 100 ? 21.152 -8.934 -42.172 1.00 72.81 100 ARG A C 1
ATOM 737 O O . ARG A 1 100 ? 20.403 -8.592 -43.088 1.00 72.81 100 ARG A O 1
ATOM 744 N N . PRO A 1 101 ? 21.723 -8.041 -41.359 1.00 75.50 101 PRO A N 1
ATOM 745 C CA . PRO A 1 101 ? 21.431 -6.632 -41.500 1.00 75.50 101 PRO A CA 1
ATOM 746 C C . PRO A 1 101 ? 21.903 -6.157 -42.867 1.00 75.50 101 PRO A C 1
ATOM 748 O O . PRO A 1 101 ? 23.030 -6.447 -43.263 1.00 75.50 101 PRO A O 1
ATOM 751 N N . LYS A 1 102 ? 21.066 -5.382 -43.564 1.00 80.12 102 LYS A N 1
ATOM 752 C CA . LYS A 1 102 ? 21.442 -4.736 -44.832 1.00 80.12 102 LYS A CA 1
ATOM 753 C C . LYS A 1 102 ? 22.708 -3.877 -44.687 1.00 80.12 102 LYS A C 1
ATOM 755 O O . LYS A 1 102 ? 23.460 -3.724 -45.644 1.00 80.12 102 LYS A O 1
ATOM 760 N N . TYR A 1 103 ? 22.950 -3.357 -43.481 1.00 84.69 103 TYR A N 1
ATOM 761 C CA . TYR A 1 103 ? 24.121 -2.565 -43.122 1.00 84.69 103 TYR A CA 1
ATOM 762 C C . TYR A 1 103 ? 24.746 -3.094 -41.827 1.00 84.69 103 TYR A C 1
ATOM 764 O O . TYR A 1 103 ? 24.067 -3.188 -40.801 1.00 84.69 103 TYR A O 1
ATOM 772 N N . ASP A 1 104 ? 26.044 -3.396 -41.872 1.00 84.94 104 ASP A N 1
ATOM 773 C CA . ASP A 1 104 ? 26.814 -3.915 -40.731 1.00 84.94 104 ASP A CA 1
ATOM 774 C C . ASP A 1 104 ? 28.027 -3.036 -40.393 1.00 84.94 104 ASP A C 1
ATOM 776 O O . ASP A 1 104 ? 29.095 -3.499 -40.003 1.00 84.94 104 ASP A O 1
ATOM 780 N N . THR A 1 105 ? 27.885 -1.720 -40.566 1.00 92.56 105 THR A N 1
ATOM 781 C CA . THR A 1 105 ? 28.907 -0.797 -40.060 1.00 92.56 105 THR A CA 1
ATOM 782 C C . THR A 1 105 ? 28.840 -0.736 -38.531 1.00 92.56 105 THR A C 1
ATOM 784 O O . THR A 1 105 ? 27.786 -0.961 -37.928 1.00 92.56 105 THR A O 1
ATOM 787 N N . LEU A 1 106 ? 29.953 -0.377 -37.881 1.00 93.44 106 LEU A N 1
ATOM 788 C CA . LEU A 1 106 ? 30.034 -0.276 -36.417 1.00 93.44 106 LEU A CA 1
ATOM 789 C C . LEU A 1 106 ? 28.930 0.614 -35.820 1.00 93.44 106 LEU A C 1
ATOM 791 O O . LEU A 1 106 ? 28.375 0.287 -34.770 1.00 93.44 106 LEU A O 1
ATOM 795 N N . LEU A 1 107 ? 28.579 1.701 -36.517 1.00 94.56 107 LEU A N 1
ATOM 796 C CA . LEU A 1 107 ? 27.476 2.588 -36.149 1.00 94.56 107 LEU A CA 1
ATOM 797 C C . LEU A 1 107 ? 26.137 1.840 -36.121 1.00 94.56 107 LEU A C 1
ATOM 799 O O . LEU A 1 107 ? 25.426 1.914 -35.123 1.00 94.56 107 LEU A O 1
ATOM 803 N N . HIS A 1 108 ? 25.810 1.088 -37.177 1.00 93.06 108 HIS A N 1
ATOM 804 C CA . HIS A 1 108 ? 24.559 0.326 -37.257 1.00 93.06 108 HIS A CA 1
ATOM 805 C C . HIS A 1 108 ? 24.484 -0.757 -36.181 1.00 93.06 108 HIS A C 1
ATOM 807 O O . HIS A 1 108 ? 23.420 -0.972 -35.597 1.00 93.06 108 HIS A O 1
ATOM 813 N N . ARG A 1 109 ? 25.610 -1.415 -35.881 1.00 92.56 109 ARG A N 1
ATOM 814 C CA . ARG A 1 109 ? 25.687 -2.400 -34.797 1.00 92.56 109 ARG A CA 1
ATOM 815 C C . ARG A 1 109 ? 25.406 -1.755 -33.440 1.00 92.56 109 ARG A C 1
ATOM 817 O O . ARG A 1 109 ? 24.535 -2.228 -32.716 1.00 92.56 109 ARG A O 1
ATOM 824 N N . LYS A 1 110 ? 26.089 -0.650 -33.125 1.00 95.88 110 LYS A N 1
ATOM 825 C CA . LYS A 1 110 ? 25.947 0.034 -31.833 1.00 95.88 110 LYS A CA 1
ATOM 826 C C . LYS A 1 110 ? 24.572 0.684 -31.676 1.00 95.88 110 LYS A C 1
ATOM 828 O O . LYS A 1 110 ? 23.994 0.634 -30.597 1.00 95.88 110 LYS A O 1
ATOM 833 N N . LEU A 1 111 ? 24.010 1.228 -32.754 1.00 94.38 111 LEU A N 1
ATOM 834 C CA . LEU A 1 111 ? 22.644 1.746 -32.755 1.00 94.38 111 LEU A CA 1
ATOM 835 C C . LEU A 1 111 ? 21.630 0.638 -32.455 1.00 94.38 111 LEU A C 1
ATOM 837 O O . LEU A 1 111 ? 20.744 0.843 -31.633 1.00 94.38 111 LEU A O 1
ATOM 841 N N . ARG A 1 112 ? 21.779 -0.546 -33.064 1.00 93.69 112 ARG A N 1
ATOM 842 C CA . ARG A 1 112 ? 20.886 -1.685 -32.807 1.00 93.69 112 ARG A CA 1
ATOM 843 C C . ARG A 1 112 ? 20.989 -2.179 -31.371 1.00 93.69 112 ARG A C 1
ATOM 845 O O . ARG A 1 112 ? 19.967 -2.411 -30.740 1.00 93.69 112 ARG A O 1
ATOM 852 N N . GLU A 1 113 ? 22.205 -2.312 -30.856 1.00 94.69 113 GLU A N 1
ATOM 853 C CA . GLU A 1 113 ? 22.446 -2.704 -29.467 1.00 94.69 113 GLU A CA 1
ATOM 854 C C . GLU A 1 113 ? 21.794 -1.715 -28.494 1.00 94.69 113 GLU A C 1
ATOM 856 O O . GLU A 1 113 ? 21.036 -2.111 -27.608 1.00 94.69 113 GLU A O 1
ATOM 861 N N . ARG A 1 114 ? 22.013 -0.411 -28.703 1.00 96.50 114 ARG A N 1
ATOM 862 C CA . ARG A 1 114 ? 21.452 0.631 -27.840 1.00 96.50 114 ARG A CA 1
ATOM 863 C C . ARG A 1 114 ? 19.938 0.744 -27.962 1.00 96.50 114 ARG A C 1
ATOM 865 O O . ARG A 1 114 ? 19.283 0.879 -26.936 1.00 96.50 114 ARG A O 1
ATOM 872 N N . ASN A 1 115 ? 19.383 0.640 -29.167 1.00 96.25 115 ASN A N 1
ATOM 873 C CA . ASN A 1 115 ? 17.938 0.616 -29.383 1.00 96.25 115 ASN A CA 1
ATOM 874 C C . ASN A 1 115 ? 17.294 -0.609 -28.718 1.00 96.25 115 ASN A C 1
ATOM 876 O O . ASN A 1 115 ? 16.266 -0.474 -28.064 1.00 96.25 115 ASN A O 1
ATOM 880 N N . ASN A 1 116 ? 17.934 -1.780 -28.802 1.00 96.25 116 ASN A N 1
ATOM 881 C CA . ASN A 1 116 ? 17.435 -2.979 -28.144 1.00 96.25 116 ASN A CA 1
ATOM 882 C C . ASN A 1 116 ? 17.492 -2.849 -26.615 1.00 96.25 116 ASN A C 1
ATOM 884 O O . ASN A 1 116 ? 16.513 -3.155 -25.944 1.00 96.25 116 ASN A O 1
ATOM 888 N N . SER A 1 117 ? 18.596 -2.346 -26.058 1.00 97.56 117 SER A N 1
ATOM 889 C CA . SER A 1 117 ? 18.708 -2.063 -24.620 1.00 97.56 117 SER A CA 1
ATOM 890 C C . SER A 1 117 ? 17.665 -1.039 -24.159 1.00 97.56 117 SER A C 1
ATOM 892 O O . SER A 1 117 ? 16.995 -1.279 -23.162 1.00 97.56 117 SER A O 1
ATOM 894 N N . LEU A 1 118 ? 17.453 0.047 -24.912 1.00 97.44 118 LEU A N 1
ATOM 895 C CA . LEU A 1 118 ? 16.405 1.025 -24.611 1.00 97.44 118 LEU A CA 1
ATOM 896 C C . LEU A 1 118 ? 15.020 0.374 -24.610 1.00 97.44 118 LEU A C 1
ATOM 898 O O . LEU A 1 118 ? 14.249 0.601 -23.687 1.00 97.44 118 LEU A O 1
ATOM 902 N N . ARG A 1 119 ? 14.717 -0.463 -25.610 1.00 97.81 119 ARG A N 1
ATOM 903 C CA . ARG A 1 119 ? 13.440 -1.180 -25.683 1.00 97.81 119 ARG A CA 1
ATOM 904 C C . ARG A 1 119 ? 13.222 -2.054 -24.449 1.00 97.81 119 ARG A C 1
ATOM 906 O O . ARG A 1 119 ? 12.123 -2.046 -23.911 1.00 97.81 119 ARG A O 1
ATOM 913 N N . HIS A 1 120 ? 14.246 -2.781 -24.005 1.00 98.00 120 HIS A N 1
ATOM 914 C CA . HIS A 1 120 ? 14.160 -3.578 -22.780 1.00 98.00 120 HIS A CA 1
ATOM 915 C C . HIS A 1 120 ? 13.921 -2.684 -21.563 1.00 98.00 120 HIS A C 1
ATOM 917 O O . HIS A 1 120 ? 12.930 -2.880 -20.878 1.00 98.00 120 HIS A O 1
ATOM 923 N N . HIS A 1 121 ? 14.717 -1.629 -21.375 1.00 97.94 121 HIS A N 1
ATOM 924 C CA . HIS A 1 121 ? 14.557 -0.732 -20.226 1.00 97.94 121 HIS A CA 1
ATOM 925 C C . HIS A 1 121 ? 13.190 -0.038 -20.197 1.00 97.94 121 HIS A C 1
ATOM 927 O O . HIS A 1 121 ? 12.621 0.138 -19.129 1.00 97.94 121 HIS A O 1
ATOM 933 N N . MET A 1 122 ? 12.644 0.356 -21.352 1.00 98.06 122 MET A N 1
ATOM 934 C CA . MET A 1 122 ? 11.300 0.935 -21.423 1.00 98.06 122 MET A CA 1
ATOM 935 C C . MET A 1 122 ? 10.231 -0.081 -21.024 1.00 98.06 122 MET A C 1
ATOM 937 O O . MET A 1 122 ? 9.316 0.259 -20.279 1.00 98.06 122 MET A O 1
ATOM 941 N N . VAL A 1 123 ? 10.347 -1.321 -21.506 1.00 97.81 123 VAL A N 1
ATOM 942 C CA . VAL A 1 123 ? 9.431 -2.401 -21.122 1.00 97.81 123 VAL A CA 1
ATOM 943 C C . VAL A 1 123 ? 9.543 -2.683 -19.625 1.00 97.81 123 VAL A C 1
ATOM 945 O O . VAL A 1 123 ? 8.516 -2.764 -18.959 1.00 97.81 123 VAL A O 1
ATOM 948 N N . ASP A 1 124 ? 10.759 -2.760 -19.091 1.00 98.06 124 ASP A N 1
ATOM 949 C CA . ASP A 1 124 ? 11.014 -3.024 -17.676 1.00 98.06 124 ASP A CA 1
ATOM 950 C C . ASP A 1 124 ? 10.488 -1.891 -16.789 1.00 98.06 124 ASP A C 1
ATOM 952 O O . ASP A 1 124 ? 9.824 -2.162 -15.794 1.00 98.06 124 ASP A O 1
ATOM 956 N N . ALA A 1 125 ? 10.696 -0.629 -17.175 1.00 97.94 125 ALA A N 1
ATOM 957 C CA . ALA A 1 125 ? 10.198 0.530 -16.435 1.00 97.94 125 ALA A CA 1
ATOM 958 C C . ALA A 1 125 ? 8.665 0.540 -16.357 1.00 97.94 125 ALA A C 1
ATOM 960 O O . ALA A 1 125 ? 8.094 0.711 -15.280 1.00 97.94 125 ALA A O 1
ATOM 961 N N . VAL A 1 126 ? 7.989 0.307 -17.488 1.00 98.00 126 VAL A N 1
ATOM 962 C CA . VAL A 1 126 ? 6.522 0.220 -17.525 1.00 98.00 126 VAL A CA 1
ATOM 963 C C . VAL A 1 126 ? 6.037 -0.974 -16.706 1.00 98.00 126 VAL A C 1
ATOM 965 O O . VAL A 1 126 ? 5.107 -0.849 -15.912 1.00 98.00 126 VAL A O 1
ATOM 968 N N . HIS A 1 127 ? 6.682 -2.131 -16.853 1.00 98.31 127 HIS A N 1
ATOM 969 C CA . HIS A 1 127 ? 6.320 -3.333 -16.114 1.00 98.31 127 HIS A CA 1
ATOM 970 C C . HIS A 1 127 ? 6.477 -3.145 -14.602 1.00 98.31 127 HIS A C 1
ATOM 972 O O . HIS A 1 127 ? 5.567 -3.482 -13.845 1.00 98.31 127 HIS A O 1
ATOM 978 N N . GLN A 1 128 ? 7.594 -2.567 -14.162 1.00 97.88 128 GLN A N 1
ATOM 979 C CA . GLN A 1 128 ? 7.866 -2.283 -12.760 1.00 97.88 128 GLN A CA 1
ATOM 980 C C . GLN A 1 128 ? 6.856 -1.287 -12.186 1.00 97.88 128 GLN A C 1
ATOM 982 O O . GLN A 1 128 ? 6.343 -1.528 -11.098 1.00 97.88 128 GLN A O 1
ATOM 987 N N . ALA A 1 129 ? 6.505 -0.226 -12.920 1.00 97.69 129 ALA A N 1
ATOM 988 C CA . ALA A 1 129 ? 5.493 0.735 -12.482 1.00 97.69 129 ALA A CA 1
ATOM 989 C C . ALA A 1 129 ? 4.133 0.061 -12.229 1.00 97.69 129 ALA A C 1
ATOM 991 O O . ALA A 1 129 ? 3.541 0.243 -11.164 1.00 97.69 129 ALA A O 1
ATOM 992 N N . TYR A 1 130 ? 3.672 -0.788 -13.156 1.00 98.44 130 TYR A N 1
ATOM 993 C CA . TYR A 1 130 ? 2.433 -1.550 -12.968 1.00 98.44 130 TYR A CA 1
ATOM 994 C C . TYR A 1 130 ? 2.528 -2.555 -11.818 1.00 98.44 130 TYR A C 1
ATOM 996 O O . TYR A 1 130 ? 1.582 -2.685 -11.039 1.00 98.44 130 TYR A O 1
ATOM 1004 N N . GLN A 1 131 ? 3.652 -3.262 -11.683 1.00 98.06 131 GLN A N 1
ATOM 1005 C CA . GLN A 1 131 ? 3.846 -4.208 -10.587 1.00 98.06 131 GLN A CA 1
ATOM 1006 C C . GLN A 1 131 ? 3.826 -3.520 -9.221 1.00 98.06 131 GLN A C 1
ATOM 1008 O O . GLN A 1 131 ? 3.174 -4.022 -8.308 1.00 98.06 131 GLN A O 1
ATOM 1013 N N . THR A 1 132 ? 4.530 -2.397 -9.073 1.00 97.88 132 THR A N 1
ATOM 1014 C CA . THR A 1 132 ? 4.562 -1.625 -7.827 1.00 97.88 132 THR A CA 1
ATOM 1015 C C . THR A 1 132 ? 3.176 -1.079 -7.511 1.00 97.88 132 THR A C 1
ATOM 1017 O O . THR A 1 132 ? 2.643 -1.387 -6.452 1.00 97.88 132 THR A O 1
ATOM 1020 N N . SER A 1 133 ? 2.516 -0.424 -8.471 1.00 97.88 133 SER A N 1
ATOM 1021 C CA . SER A 1 133 ? 1.157 0.098 -8.280 1.00 97.88 133 SER A CA 1
ATOM 1022 C C . SER A 1 133 ? 0.148 -0.995 -7.895 1.00 97.88 133 SER A C 1
ATOM 1024 O O . SER A 1 133 ? -0.685 -0.795 -7.015 1.00 97.88 133 SER A O 1
ATOM 1026 N N . THR A 1 134 ? 0.256 -2.192 -8.483 1.00 98.12 134 THR A N 1
ATOM 1027 C CA . THR A 1 134 ? -0.603 -3.333 -8.122 1.00 98.12 134 THR A CA 1
ATOM 1028 C C . THR A 1 134 ? -0.354 -3.802 -6.686 1.00 98.12 134 THR A C 1
ATOM 1030 O O . THR A 1 134 ? -1.303 -4.122 -5.968 1.00 98.12 134 THR A O 1
ATOM 1033 N N . LYS A 1 135 ? 0.913 -3.854 -6.253 1.00 98.44 135 LYS A N 1
ATOM 1034 C CA . LYS A 1 135 ? 1.275 -4.214 -4.874 1.00 98.44 135 LYS A CA 1
ATOM 1035 C C . LYS A 1 135 ? 0.762 -3.177 -3.881 1.00 98.44 135 LYS A C 1
ATOM 1037 O O . LYS A 1 135 ? 0.214 -3.568 -2.853 1.00 98.44 135 LYS A O 1
ATOM 1042 N N . ASP A 1 136 ? 0.888 -1.896 -4.209 1.00 98.12 136 ASP A N 1
ATOM 1043 C CA . ASP A 1 136 ? 0.426 -0.800 -3.360 1.00 98.12 136 ASP A CA 1
ATOM 1044 C C . ASP A 1 136 ? -1.095 -0.829 -3.218 1.00 98.12 136 ASP A C 1
ATOM 1046 O O . ASP A 1 136 ? -1.599 -0.849 -2.098 1.00 98.12 136 ASP A O 1
ATOM 1050 N N . LEU A 1 137 ? -1.831 -0.979 -4.328 1.00 98.31 137 LEU A N 1
ATOM 1051 C CA . LEU A 1 137 ? -3.287 -1.154 -4.309 1.00 98.31 137 LEU A CA 1
ATOM 1052 C C . LEU A 1 137 ? -3.681 -2.344 -3.433 1.00 98.31 137 LEU A C 1
ATOM 1054 O O . LEU A 1 137 ? -4.568 -2.231 -2.587 1.00 98.31 137 LEU A O 1
ATOM 1058 N N . HIS A 1 138 ? -3.005 -3.483 -3.596 1.00 98.31 138 HIS A N 1
ATOM 1059 C CA . HIS A 1 138 ? -3.275 -4.662 -2.784 1.00 98.31 138 HIS A CA 1
ATOM 1060 C C . HIS A 1 138 ? -3.025 -4.410 -1.291 1.00 98.31 138 HIS A C 1
ATOM 1062 O O . HIS A 1 138 ? -3.838 -4.809 -0.457 1.00 98.31 138 HIS A O 1
ATOM 1068 N N . ASN A 1 139 ? -1.935 -3.726 -0.944 1.00 98.31 139 ASN A N 1
ATOM 1069 C CA . ASN A 1 139 ? -1.617 -3.368 0.433 1.00 98.31 139 ASN A CA 1
ATOM 1070 C C . ASN A 1 139 ? -2.677 -2.421 1.018 1.00 98.31 139 ASN A C 1
ATOM 1072 O O . ASN A 1 139 ? -3.237 -2.707 2.076 1.00 98.31 139 ASN A O 1
ATOM 1076 N N . THR A 1 140 ? -3.046 -1.359 0.301 1.00 98.06 140 THR A N 1
ATOM 1077 C CA . THR A 1 140 ? -4.112 -0.436 0.714 1.00 98.06 140 THR A CA 1
ATOM 1078 C C . THR A 1 140 ? -5.448 -1.159 0.886 1.00 98.06 140 THR A C 1
ATOM 1080 O O . THR A 1 140 ? -6.137 -0.943 1.880 1.00 98.06 140 THR A O 1
ATOM 1083 N N . ALA A 1 141 ? -5.800 -2.077 -0.017 1.00 98.19 141 ALA A N 1
ATOM 1084 C CA . ALA A 1 141 ? -7.011 -2.886 0.106 1.00 98.19 141 ALA A CA 1
ATOM 1085 C C . ALA A 1 141 ? -6.989 -3.771 1.367 1.00 98.19 141 ALA A C 1
ATOM 1087 O O . ALA A 1 141 ? -7.990 -3.864 2.080 1.00 98.19 141 ALA A O 1
ATOM 1088 N N . GLN A 1 142 ? -5.845 -4.383 1.694 1.00 98.19 142 GLN A N 1
ATOM 1089 C CA . GLN A 1 142 ? -5.691 -5.136 2.942 1.00 98.19 142 GLN A CA 1
ATOM 1090 C C . GLN A 1 142 ? -5.805 -4.239 4.182 1.00 98.19 142 GLN A C 1
ATOM 1092 O O . GLN A 1 142 ? -6.438 -4.632 5.162 1.00 98.19 142 GLN A O 1
ATOM 1097 N N . GLN A 1 143 ? -5.201 -3.049 4.163 1.00 97.88 143 GLN A N 1
ATOM 1098 C CA . GLN A 1 143 ? -5.296 -2.085 5.263 1.00 97.88 143 GLN A CA 1
ATOM 1099 C C . GLN A 1 143 ? -6.736 -1.607 5.469 1.00 97.88 143 GLN A C 1
ATOM 1101 O O . GLN A 1 143 ? -7.202 -1.543 6.606 1.00 97.88 143 GLN A O 1
ATOM 1106 N N . LEU A 1 144 ? -7.469 -1.364 4.382 1.00 98.31 144 LEU A N 1
ATOM 1107 C CA . LEU A 1 144 ? -8.890 -1.036 4.428 1.00 98.31 144 LEU A CA 1
ATOM 1108 C C . LEU A 1 144 ? -9.699 -2.165 5.065 1.00 98.31 144 LEU A C 1
ATOM 1110 O O . LEU A 1 144 ? -10.515 -1.905 5.944 1.00 98.31 144 LEU A O 1
ATOM 1114 N N . HIS A 1 145 ? -9.449 -3.419 4.683 1.00 98.31 145 HIS A N 1
ATOM 1115 C CA . HIS A 1 145 ? -10.155 -4.557 5.270 1.00 98.31 145 HIS A CA 1
ATOM 1116 C C . HIS A 1 145 ? -9.889 -4.691 6.778 1.00 98.31 145 HIS A C 1
ATOM 1118 O O . HIS A 1 145 ? -10.818 -4.892 7.562 1.00 98.31 145 HIS A O 1
ATOM 1124 N N . LYS A 1 146 ? -8.631 -4.508 7.202 1.00 98.38 146 LYS A N 1
ATOM 1125 C CA . LYS A 1 146 ? -8.262 -4.471 8.626 1.00 98.38 146 LYS A CA 1
ATOM 1126 C C . LYS A 1 146 ? -8.997 -3.347 9.359 1.00 98.38 146 LYS A C 1
ATOM 1128 O O . LYS A 1 146 ? -9.582 -3.594 10.409 1.00 98.38 146 LYS A O 1
ATOM 1133 N N . SER A 1 147 ? -9.014 -2.144 8.786 1.00 98.44 147 SER A N 1
ATOM 1134 C CA . SER A 1 147 ? -9.730 -0.991 9.343 1.00 98.44 147 SER A CA 1
ATOM 1135 C C . SER A 1 147 ? -11.231 -1.267 9.479 1.00 98.44 147 SER A C 1
ATOM 1137 O O . SER A 1 147 ? -11.809 -1.042 10.539 1.00 98.44 147 SER A O 1
ATOM 1139 N N . GLN A 1 148 ? -11.854 -1.859 8.457 1.00 98.12 148 GLN A N 1
ATOM 1140 C CA . GLN A 1 148 ? -13.267 -2.232 8.493 1.00 98.12 148 GLN A CA 1
ATOM 1141 C C . GLN A 1 148 ? -13.572 -3.224 9.624 1.00 98.12 148 GLN A C 1
ATOM 1143 O O . GLN A 1 148 ? -14.571 -3.052 10.322 1.00 98.12 148 GLN A O 1
ATOM 1148 N N . SER A 1 149 ? -12.719 -4.234 9.833 1.00 98.06 149 SER A N 1
ATOM 1149 C CA . SER A 1 149 ? -12.864 -5.173 10.956 1.00 98.06 149 SER A CA 1
ATOM 1150 C C . SER A 1 149 ? -12.852 -4.439 12.295 1.00 98.06 149 SER A C 1
ATOM 1152 O O . SER A 1 149 ? -13.765 -4.607 13.097 1.00 98.06 149 SER A O 1
ATOM 1154 N N . VAL A 1 150 ? -11.868 -3.560 12.498 1.00 98.50 150 VAL A N 1
ATOM 1155 C CA . VAL A 1 150 ? -11.737 -2.779 13.735 1.00 98.50 150 VAL A CA 1
ATOM 1156 C C . VAL A 1 150 ? -12.951 -1.872 13.954 1.00 98.50 150 VAL A C 1
ATOM 1158 O O . VAL A 1 150 ? -13.467 -1.793 15.066 1.00 98.50 150 VAL A O 1
ATOM 1161 N N . VAL A 1 151 ? -13.459 -1.217 12.907 1.00 98.25 151 VAL A N 1
ATOM 1162 C CA . VAL A 1 151 ? -14.658 -0.367 13.000 1.00 98.25 151 VAL A CA 1
ATOM 1163 C C . VAL A 1 151 ? -15.894 -1.181 13.386 1.00 98.25 151 VAL A C 1
ATOM 1165 O O . VAL A 1 151 ? -16.694 -0.715 14.200 1.00 98.25 151 VAL A O 1
ATOM 1168 N N . MET A 1 152 ? -16.060 -2.392 12.845 1.00 98.12 152 MET A N 1
ATOM 1169 C CA . MET A 1 152 ? -17.156 -3.283 13.244 1.00 98.12 152 MET A CA 1
ATOM 1170 C C . MET A 1 152 ? -17.045 -3.682 14.718 1.00 98.12 152 MET A C 1
ATOM 1172 O O . MET A 1 152 ? -18.039 -3.598 15.442 1.00 98.12 152 MET A O 1
ATOM 1176 N N . ASP A 1 153 ? -15.844 -4.029 15.180 1.00 98.31 153 ASP A N 1
ATOM 1177 C CA . ASP A 1 153 ? -15.597 -4.402 16.575 1.00 98.31 153 ASP A CA 1
ATOM 1178 C C . ASP A 1 153 ? -15.878 -3.232 17.528 1.00 98.31 153 ASP A C 1
ATOM 1180 O O . ASP A 1 153 ? -16.574 -3.389 18.533 1.00 98.31 153 ASP A O 1
ATOM 1184 N N . ILE A 1 154 ? -15.409 -2.026 17.193 1.00 98.50 154 ILE A N 1
ATOM 1185 C CA . ILE A 1 154 ? -15.701 -0.805 17.958 1.00 98.50 154 ILE A CA 1
ATOM 1186 C C . ILE A 1 154 ? -17.205 -0.538 17.982 1.00 98.50 154 ILE A C 1
ATOM 1188 O O . ILE A 1 154 ? -17.761 -0.272 19.045 1.00 98.50 154 ILE A O 1
ATOM 1192 N N . SER A 1 155 ? -17.879 -0.641 16.836 1.00 98.06 155 SER A N 1
ATOM 1193 C CA . SER A 1 155 ? -19.325 -0.411 16.743 1.00 98.06 155 SER A CA 1
ATOM 1194 C C . SER A 1 155 ? -20.105 -1.383 17.631 1.00 98.06 155 SER A C 1
ATOM 1196 O O . SER A 1 155 ? -21.068 -0.994 18.296 1.00 98.06 155 SER A O 1
ATOM 1198 N N . HIS A 1 156 ? -19.671 -2.643 17.682 1.00 98.31 156 HIS A N 1
ATOM 1199 C CA . HIS A 1 156 ? -20.246 -3.644 18.569 1.00 98.31 156 HIS A CA 1
ATOM 1200 C C . HIS A 1 156 ? -19.995 -3.313 20.047 1.00 98.31 156 HIS A C 1
ATOM 1202 O O . HIS A 1 156 ? -20.938 -3.293 20.839 1.00 98.31 156 HIS A O 1
ATOM 1208 N N . ASN A 1 157 ? -18.756 -2.973 20.407 1.00 98.12 157 ASN A N 1
ATOM 1209 C CA . ASN A 1 157 ? -18.385 -2.611 21.774 1.00 98.12 157 ASN A CA 1
ATOM 1210 C C . ASN A 1 157 ? -19.113 -1.357 22.265 1.00 98.12 157 ASN A C 1
ATOM 1212 O O . ASN A 1 157 ? -19.595 -1.337 23.393 1.00 98.12 157 ASN A O 1
ATOM 1216 N N . MET A 1 158 ? -19.262 -0.332 21.421 1.00 98.06 158 MET A N 1
ATOM 1217 C CA . MET A 1 158 ? -20.053 0.849 21.767 1.00 98.06 158 MET A CA 1
ATOM 1218 C C . MET A 1 158 ? -21.509 0.478 22.032 1.00 98.06 158 MET A C 1
ATOM 1220 O O . MET A 1 158 ? -22.108 1.000 22.971 1.00 98.06 158 MET A O 1
ATOM 1224 N N . ARG A 1 159 ? -22.082 -0.447 21.252 1.00 97.88 159 ARG A N 1
ATOM 1225 C CA . ARG A 1 159 ? -23.454 -0.912 21.476 1.00 97.88 159 ARG A CA 1
ATOM 1226 C C . ARG A 1 159 ? -23.594 -1.634 22.813 1.00 97.88 159 ARG A C 1
ATOM 1228 O O . ARG A 1 159 ? -24.576 -1.398 23.512 1.00 97.88 159 ARG A O 1
ATOM 1235 N N . LEU A 1 160 ? -22.627 -2.484 23.158 1.00 98.19 160 LEU A N 1
ATOM 1236 C CA . LEU A 1 160 ? -22.598 -3.189 24.437 1.00 98.19 160 LEU A CA 1
ATOM 1237 C C . LEU A 1 160 ? -22.465 -2.205 25.604 1.00 98.19 160 LEU A C 1
ATOM 1239 O O . LEU A 1 160 ? -23.323 -2.192 26.476 1.00 98.19 160 LEU A O 1
ATOM 1243 N N . LEU A 1 161 ? -21.482 -1.303 25.548 1.00 98.19 161 LEU A N 1
ATOM 1244 C CA . LEU A 1 161 ? -21.280 -0.259 26.555 1.00 98.19 161 LEU A CA 1
ATOM 1245 C C . LEU A 1 161 ? -22.530 0.608 26.746 1.00 98.19 161 LEU A C 1
ATOM 1247 O O . LEU A 1 161 ? -22.897 0.930 27.871 1.00 98.19 161 LEU A O 1
ATOM 1251 N N . THR A 1 162 ? -23.199 0.977 25.653 1.00 97.81 162 THR A N 1
ATOM 1252 C CA . THR A 1 162 ? -24.446 1.751 25.719 1.00 97.81 162 THR A CA 1
ATOM 1253 C C . THR A 1 162 ? -25.547 0.971 26.440 1.00 97.81 162 THR A C 1
ATOM 1255 O O . THR A 1 162 ? -26.273 1.542 27.248 1.00 97.81 162 THR A O 1
ATOM 1258 N N . ASN A 1 163 ? -25.671 -0.334 26.176 1.00 97.88 163 ASN A N 1
ATOM 1259 C CA . ASN A 1 163 ? -26.632 -1.193 26.868 1.00 97.88 163 ASN A CA 1
ATOM 1260 C C . ASN A 1 163 ? -26.310 -1.300 28.364 1.00 97.88 163 ASN A C 1
ATOM 1262 O O . ASN A 1 163 ? -27.198 -1.112 29.192 1.00 97.88 163 ASN A O 1
ATOM 1266 N N . ASP A 1 164 ? -25.038 -1.511 28.700 1.00 98.00 164 ASP A N 1
ATOM 1267 C CA . ASP A 1 164 ? -24.573 -1.587 30.084 1.00 98.00 164 ASP A CA 1
ATOM 1268 C C . ASP A 1 164 ? -24.841 -0.277 30.840 1.00 98.00 164 ASP A C 1
ATOM 1270 O O . ASP A 1 164 ? -25.242 -0.308 32.003 1.00 98.00 164 ASP A O 1
ATOM 1274 N N . LEU A 1 165 ? -24.680 0.875 30.178 1.00 97.81 165 LEU A N 1
ATOM 1275 C CA . LEU A 1 165 ? -25.001 2.186 30.745 1.00 97.81 165 LEU A CA 1
ATOM 1276 C C . LEU A 1 165 ? -26.506 2.309 31.019 1.00 97.81 165 LEU A C 1
ATOM 1278 O O . LEU A 1 165 ? -26.875 2.657 32.135 1.00 97.81 165 LEU A O 1
ATOM 1282 N N . PHE A 1 166 ? -27.371 1.942 30.067 1.00 97.12 166 PHE A N 1
ATOM 1283 C CA . PHE A 1 166 ? -28.823 1.932 30.294 1.00 97.12 166 PHE A CA 1
ATOM 1284 C C . PHE A 1 166 ? -29.233 0.995 31.434 1.00 97.12 166 PHE A C 1
ATOM 1286 O O . PHE A 1 166 ? -30.088 1.331 32.249 1.00 97.12 166 PHE A O 1
ATOM 1293 N N . TYR A 1 167 ? -28.609 -0.178 31.523 1.00 97.81 167 TYR A N 1
ATOM 1294 C CA . TYR A 1 167 ? -28.860 -1.117 32.611 1.00 97.81 167 TYR A CA 1
ATOM 1295 C C . TYR A 1 167 ? -28.414 -0.564 33.971 1.00 97.81 167 TYR A C 1
ATOM 1297 O O . TYR A 1 167 ? -29.078 -0.769 34.988 1.00 97.81 167 TYR A O 1
ATOM 1305 N N . LEU A 1 168 ? -27.280 0.138 34.006 1.00 97.06 168 LEU A N 1
ATOM 1306 C CA . LEU A 1 168 ? -26.774 0.790 35.208 1.00 97.06 168 LEU A CA 1
ATOM 1307 C C . LEU A 1 168 ? -27.657 1.974 35.624 1.00 97.06 168 LEU A C 1
ATOM 1309 O O . LEU A 1 168 ? -27.921 2.129 36.813 1.00 97.06 168 LEU A O 1
ATOM 1313 N N . GLU A 1 169 ? -28.135 2.764 34.664 1.00 96.12 169 GLU A N 1
ATOM 1314 C CA . GLU A 1 169 ? -29.094 3.849 34.883 1.00 96.12 169 GLU A CA 1
ATOM 1315 C C . GLU A 1 169 ? -30.377 3.324 35.538 1.00 96.12 169 GLU A C 1
ATOM 1317 O O . GLU A 1 169 ? -30.753 3.820 36.597 1.00 96.12 169 GLU A O 1
ATOM 1322 N N . ASP A 1 170 ? -30.972 2.260 34.990 1.00 95.31 170 ASP A N 1
ATOM 1323 C CA . ASP A 1 170 ? -32.169 1.616 35.549 1.00 95.31 170 ASP A CA 1
ATOM 1324 C C . ASP A 1 170 ? -31.937 1.133 36.992 1.00 95.31 170 ASP A C 1
ATOM 1326 O O . ASP A 1 170 ? -32.729 1.395 37.899 1.00 95.31 170 ASP A O 1
ATOM 1330 N N . LYS A 1 171 ? -30.791 0.497 37.266 1.00 94.62 171 LYS A N 1
ATOM 1331 C CA . LYS A 1 171 ? -30.448 0.083 38.636 1.00 94.62 171 LYS A CA 1
ATOM 1332 C C . LYS A 1 171 ? -30.267 1.245 39.598 1.00 94.62 171 LYS A C 1
ATOM 1334 O O . LYS A 1 171 ? -30.658 1.124 40.760 1.00 94.62 171 LYS A O 1
ATOM 1339 N N . ILE A 1 172 ? -29.624 2.321 39.156 1.00 93.94 172 ILE A N 1
ATOM 1340 C CA . ILE A 1 172 ? -29.437 3.512 39.982 1.00 93.94 172 ILE A CA 1
ATOM 1341 C C . ILE A 1 172 ? -30.795 4.134 40.282 1.00 93.94 172 ILE A C 1
ATOM 1343 O O . ILE A 1 172 ? -31.053 4.411 41.450 1.00 93.94 172 ILE A O 1
ATOM 1347 N N . ASP A 1 173 ? -31.667 4.267 39.283 1.00 92.44 173 ASP A N 1
ATOM 1348 C CA . ASP A 1 173 ? -33.014 4.808 39.458 1.00 92.44 173 ASP A CA 1
ATOM 1349 C C . ASP A 1 173 ? -33.820 4.001 40.488 1.00 92.44 173 ASP A C 1
ATOM 1351 O O . ASP A 1 173 ? -34.396 4.567 41.422 1.00 92.44 173 ASP A O 1
ATOM 1355 N N . ILE A 1 174 ? -33.764 2.665 40.414 1.00 91.38 174 ILE A N 1
ATOM 1356 C CA . ILE A 1 174 ? -34.365 1.780 41.422 1.00 91.38 174 ILE A CA 1
ATOM 1357 C C . ILE A 1 174 ? -33.808 2.094 42.819 1.00 91.38 174 ILE A C 1
ATOM 1359 O O . ILE A 1 174 ? -34.580 2.309 43.754 1.00 91.38 174 ILE A O 1
ATOM 1363 N N . ILE A 1 175 ? -32.481 2.153 42.978 1.00 90.19 175 ILE A N 1
ATOM 1364 C CA . ILE A 1 175 ? -31.837 2.420 44.276 1.00 90.19 175 ILE A CA 1
ATOM 1365 C C . ILE A 1 175 ? -32.230 3.799 44.821 1.00 90.19 175 ILE A C 1
ATOM 1367 O O . ILE A 1 175 ? -32.506 3.919 46.014 1.00 90.19 175 ILE A O 1
ATOM 1371 N N . THR A 1 176 ? -32.269 4.833 43.978 1.00 87.06 176 THR A N 1
ATOM 1372 C CA . THR A 1 176 ? -32.593 6.203 44.399 1.00 87.06 176 THR A CA 1
ATOM 1373 C C . THR A 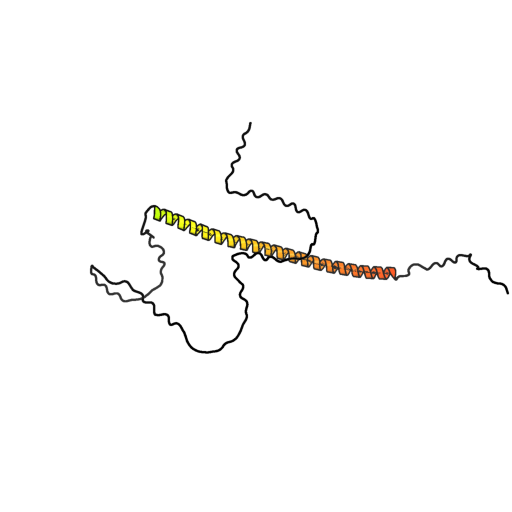1 176 ? -34.070 6.392 44.719 1.00 87.06 176 THR A C 1
ATOM 1375 O O . THR A 1 176 ? -34.413 7.182 45.599 1.00 87.06 176 THR A O 1
ATOM 1378 N N . THR A 1 177 ? -34.951 5.658 44.041 1.00 86.12 177 THR A N 1
ATOM 1379 C CA . THR A 1 177 ? -36.404 5.732 44.250 1.00 86.12 177 THR A CA 1
ATOM 1380 C C . THR A 1 177 ? -36.845 4.909 45.461 1.00 86.12 177 THR A C 1
ATOM 1382 O O . THR A 1 177 ? -37.849 5.210 46.114 1.00 86.12 177 THR A O 1
ATOM 1385 N N . CYS A 1 178 ? -36.072 3.887 45.824 1.00 74.38 178 CYS A N 1
ATOM 1386 C CA . CYS A 1 178 ? -36.274 3.139 47.049 1.00 74.38 178 CYS A CA 1
ATOM 1387 C C . CYS A 1 178 ? -36.015 4.020 48.290 1.00 74.38 178 CYS A C 1
ATOM 1389 O O . CYS A 1 178 ? -34.885 4.173 48.751 1.00 74.38 178 CYS A O 1
ATOM 1391 N N . LYS A 1 179 ? -37.086 4.533 48.915 1.00 69.94 179 LYS A N 1
ATOM 1392 C CA . LYS A 1 179 ? -37.060 5.091 50.283 1.00 69.94 179 LYS A CA 1
ATOM 1393 C C . LYS A 1 179 ? -36.799 3.983 51.314 1.00 69.94 179 LYS A C 1
ATOM 1395 O O . LYS A 1 179 ? -37.704 3.540 52.014 1.00 69.94 179 LYS A O 1
ATOM 1400 N N . ILE A 1 180 ? -35.564 3.492 51.373 1.00 66.69 180 ILE A N 1
ATOM 1401 C CA . ILE A 1 180 ? -35.135 2.443 52.317 1.00 66.69 180 ILE A CA 1
ATOM 1402 C C . ILE A 1 180 ? -34.821 3.031 53.699 1.00 66.69 180 ILE A C 1
ATOM 1404 O O . ILE A 1 180 ? -34.831 2.312 54.698 1.00 66.69 180 ILE A O 1
ATOM 1408 N N . LEU A 1 181 ? -34.569 4.339 53.781 1.00 67.56 181 LEU A N 1
ATOM 1409 C CA . LEU A 1 181 ? -34.273 5.013 55.040 1.00 67.56 181 LEU A CA 1
ATOM 1410 C C . LEU A 1 181 ? -35.562 5.575 55.663 1.00 67.56 181 LEU A C 1
ATOM 1412 O O . LEU A 1 181 ? -36.279 6.318 54.991 1.00 67.56 181 LEU A O 1
ATOM 1416 N N . PRO A 1 182 ? -35.877 5.238 56.927 1.00 71.12 182 PRO A N 1
ATOM 1417 C CA . PRO A 1 182 ? -37.005 5.830 57.632 1.00 71.12 182 PRO A CA 1
ATOM 1418 C C . PRO A 1 182 ? -36.735 7.312 57.922 1.00 71.12 182 PRO A C 1
ATOM 1420 O O . PRO A 1 182 ? -35.662 7.667 58.409 1.00 71.12 182 PRO A O 1
ATOM 1423 N N . ASP A 1 183 ? -37.725 8.167 57.660 1.00 69.62 183 ASP A N 1
ATOM 1424 C CA . ASP A 1 183 ? -37.682 9.584 58.028 1.00 69.62 183 ASP A CA 1
ATOM 1425 C C . ASP A 1 183 ? -37.735 9.712 59.563 1.00 69.62 183 ASP A C 1
ATOM 1427 O O . ASP A 1 183 ? -38.794 9.611 60.187 1.00 69.62 183 ASP A O 1
ATOM 1431 N N . ILE A 1 184 ? -36.574 9.901 60.198 1.00 76.31 184 ILE A N 1
ATOM 1432 C CA . ILE A 1 184 ? -36.472 10.115 61.647 1.00 76.31 184 ILE A CA 1
ATOM 1433 C C . ILE A 1 184 ? -36.782 11.588 61.937 1.00 76.31 184 ILE A C 1
ATOM 1435 O O . ILE A 1 184 ? -3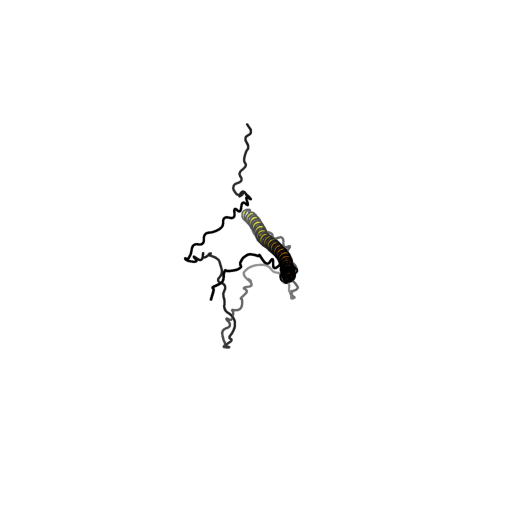5.913 12.454 61.854 1.00 76.31 184 ILE A O 1
ATOM 1439 N N . ASN A 1 185 ? -38.032 11.883 62.294 1.00 70.25 185 ASN A N 1
ATOM 1440 C CA . ASN A 1 185 ? -38.432 13.207 62.766 1.00 70.25 185 ASN A CA 1
ATOM 1441 C C . ASN A 1 185 ? -38.022 13.374 64.240 1.00 70.25 185 ASN A C 1
ATOM 1443 O O . ASN A 1 185 ? -38.745 12.972 65.153 1.00 70.25 185 ASN A O 1
ATOM 1447 N N . ILE A 1 186 ? -36.825 13.916 64.479 1.00 74.69 186 ILE A N 1
ATOM 1448 C CA . ILE A 1 186 ? -36.387 14.302 65.823 1.00 74.69 186 ILE A CA 1
ATOM 1449 C C . ILE A 1 186 ? -37.062 15.635 66.141 1.00 74.69 186 ILE A C 1
ATOM 1451 O O . ILE A 1 186 ? -36.593 16.693 65.725 1.00 74.69 186 ILE A O 1
ATOM 1455 N N . ALA A 1 187 ? -38.176 15.586 66.871 1.00 66.19 187 ALA A N 1
ATOM 1456 C CA . ALA A 1 187 ? -38.759 16.779 67.463 1.00 66.19 187 ALA A CA 1
ATOM 1457 C C . ALA A 1 187 ? -37.695 17.443 68.350 1.00 66.19 187 ALA A C 1
ATOM 1459 O O . ALA A 1 187 ? -37.283 16.870 69.356 1.00 66.19 187 ALA A O 1
ATOM 1460 N N . VAL A 1 188 ? -37.226 18.629 67.958 1.00 69.06 188 VAL A N 1
ATOM 1461 C CA . VAL A 1 188 ? -36.362 19.464 68.797 1.00 69.06 188 VAL A CA 1
ATOM 1462 C C . VAL A 1 188 ? -37.266 20.139 69.833 1.00 69.06 188 VAL A C 1
ATOM 1464 O O . VAL A 1 188 ? -38.091 20.974 69.453 1.00 69.06 188 VAL A O 1
ATOM 1467 N N . PRO A 1 189 ? -37.167 19.802 71.130 1.00 58.59 189 PRO A N 1
ATOM 1468 C CA . PRO A 1 189 ? -37.939 20.487 72.154 1.00 58.59 189 PRO A CA 1
ATOM 1469 C C . PRO A 1 189 ? -37.295 21.855 72.402 1.00 58.59 189 PRO A C 1
ATOM 1471 O O . PRO A 1 189 ? -36.190 21.923 72.939 1.00 58.59 189 PRO A O 1
ATOM 1474 N N . GLY A 1 190 ? -37.948 22.952 72.000 1.00 62.19 190 GLY A N 1
ATOM 1475 C CA . GLY A 1 190 ? -37.451 24.273 72.403 1.00 62.19 190 GLY A CA 1
ATOM 1476 C C . GLY A 1 190 ? -37.969 25.536 71.722 1.00 62.19 190 GLY A C 1
ATOM 1477 O O . GLY A 1 190 ? -37.561 26.608 72.153 1.00 62.19 190 GLY A O 1
ATOM 1478 N N . THR A 1 191 ? -38.845 25.493 70.717 1.00 58.16 191 THR A N 1
ATOM 1479 C CA . THR A 1 191 ? -39.431 26.737 70.174 1.00 58.16 191 THR A CA 1
ATOM 1480 C C . THR A 1 191 ? -40.926 26.813 70.449 1.00 58.16 191 THR A C 1
ATOM 1482 O O . THR A 1 191 ? -41.743 26.837 69.533 1.00 58.16 191 THR A O 1
ATOM 1485 N N . GLU A 1 192 ? -41.278 26.865 71.734 1.00 56.38 192 GLU A N 1
ATOM 1486 C CA . GLU A 1 192 ? -42.500 27.547 72.154 1.00 56.38 192 GLU A CA 1
ATOM 1487 C C . GLU A 1 192 ? -42.285 29.050 71.922 1.00 56.38 192 GLU A C 1
ATOM 1489 O O . GLU A 1 192 ? -41.545 29.722 72.639 1.00 56.38 192 GLU A O 1
ATOM 1494 N N . THR A 1 193 ? -42.880 29.579 70.857 1.00 62.03 193 THR A N 1
ATOM 1495 C CA . THR A 1 193 ? -43.056 31.022 70.666 1.00 62.03 193 THR A CA 1
ATOM 1496 C C . THR A 1 193 ? -43.955 31.581 71.777 1.00 62.03 193 THR A C 1
ATOM 1498 O O . THR A 1 193 ? -45.039 31.028 71.987 1.00 62.03 193 THR A O 1
ATOM 1501 N N . PRO A 1 194 ? -43.568 32.670 72.472 1.00 57.12 194 PRO A N 1
ATOM 1502 C CA . PRO A 1 194 ? -44.399 33.279 73.504 1.00 57.12 194 PRO A CA 1
ATOM 1503 C C . PRO A 1 194 ? -45.605 33.961 72.842 1.00 57.12 194 PRO A C 1
ATOM 1505 O O . PRO A 1 194 ? -45.454 34.675 71.850 1.00 57.12 194 PRO A O 1
ATOM 1508 N N . GLY A 1 195 ? -46.807 33.687 73.354 1.00 53.09 195 GLY A N 1
ATOM 1509 C CA . GLY A 1 195 ? -48.064 34.172 72.774 1.00 53.09 195 GLY A CA 1
ATOM 1510 C C . GLY A 1 195 ? -48.279 35.684 72.910 1.00 53.09 195 GLY A C 1
ATOM 1511 O O . GLY A 1 195 ? -47.462 36.378 73.515 1.00 53.09 195 GLY A O 1
ATOM 1512 N N . PRO A 1 196 ? -49.418 36.208 72.432 1.00 53.00 196 PRO A N 1
ATOM 1513 C CA . PRO A 1 196 ? -49.976 37.438 72.953 1.00 53.00 196 PRO A CA 1
ATOM 1514 C C . PRO A 1 196 ? -51.218 37.148 73.798 1.00 53.00 196 PRO A C 1
ATOM 1516 O O . PRO A 1 196 ? -52.164 36.480 73.384 1.00 53.00 196 PRO A O 1
ATOM 1519 N N . SER A 1 197 ? -51.180 37.699 75.003 1.00 51.28 197 SER A N 1
ATOM 1520 C CA . SER A 1 197 ? -52.301 37.883 75.909 1.00 51.28 197 SER A CA 1
ATOM 1521 C C . SER A 1 197 ? -53.365 38.781 75.272 1.00 51.28 197 SER A C 1
ATOM 1523 O O . SER A 1 197 ? -53.045 39.898 74.866 1.00 51.28 197 SER A O 1
ATOM 1525 N N . THR A 1 198 ? -54.619 38.333 75.216 1.00 44.97 198 THR A N 1
ATOM 1526 C CA . THR A 1 198 ? -55.828 39.001 75.755 1.00 44.97 198 THR A CA 1
ATOM 1527 C C . THR A 1 198 ? -57.071 38.176 75.458 1.00 44.97 198 THR A C 1
ATOM 1529 O O . THR A 1 198 ? -57.147 37.589 74.358 1.00 44.97 198 THR A O 1
#

InterPro domains:
  IPR017245 BLOC-1 complex, subunit 3 [PF15753] (7-185)
  IPR017245 BLOC-1 complex, subunit 3 [PTHR31974] (1-190)

pLDDT: mean 70.23, std 22.09, range [35.03, 98.5]

Foldseek 3Di:
DDDDDDDDDPPDDDDDDDDDDDDDDDDDDDDDDPPPDDDPPDDDDDDDDDDDDDDDDDDDPPDPDDDDPPPDDDDDDDDDDDDDDDDDDDDDDPPPPPPPDPDDDPVVVVVVVVVVVVVVVVVVVVVVVVVVVVVVVVVVVVVVVVVVVVVVVVVVVVVVVVVVVVVVVVVVCVVVVPPPDDDDPDPDPDDPDDDDDD